Protein AF-A0A842HKT6-F1 (afdb_monomer_lite)

Organism: NCBI:txid1804625

Structure (mmCIF, N/CA/C/O backbone):
data_AF-A0A842HKT6-F1
#
_entry.id   AF-A0A842HKT6-F1
#
loop_
_atom_site.group_PDB
_atom_site.id
_atom_site.type_symbol
_atom_site.label_atom_id
_atom_site.label_alt_id
_atom_site.label_comp_id
_atom_site.label_asym_id
_atom_site.label_entity_id
_atom_site.label_seq_id
_atom_site.pdbx_PDB_ins_code
_atom_site.Cartn_x
_atom_site.Cartn_y
_atom_site.Cartn_z
_atom_site.occupancy
_atom_site.B_iso_or_equiv
_atom_site.auth_seq_id
_atom_site.auth_comp_id
_atom_site.auth_asym_id
_atom_site.auth_atom_id
_atom_site.pdbx_PDB_model_num
ATOM 1 N N . MET A 1 1 ? 30.389 22.130 -40.733 1.00 41.28 1 MET A N 1
ATOM 2 C CA . MET A 1 1 ? 29.048 22.242 -41.351 1.00 41.28 1 MET A CA 1
ATOM 3 C C . MET A 1 1 ? 28.305 20.949 -41.066 1.00 41.28 1 MET A C 1
ATOM 5 O O . MET A 1 1 ? 28.655 19.929 -41.642 1.00 41.28 1 MET A O 1
ATOM 9 N N . ILE A 1 2 ? 27.367 20.967 -40.120 1.00 39.81 2 ILE A N 1
ATOM 10 C CA . ILE A 1 2 ? 26.497 19.820 -39.833 1.00 39.81 2 ILE A CA 1
ATOM 11 C C . ILE A 1 2 ? 25.381 19.857 -40.881 1.00 39.81 2 ILE A C 1
ATOM 13 O O . ILE A 1 2 ? 24.750 20.899 -41.052 1.00 39.81 2 ILE A O 1
ATOM 17 N N . ARG A 1 3 ? 25.195 18.772 -41.640 1.00 45.53 3 ARG A N 1
ATOM 18 C CA . ARG A 1 3 ? 24.090 18.671 -42.605 1.00 45.53 3 ARG A CA 1
ATOM 19 C C . ARG A 1 3 ? 22.779 18.404 -41.849 1.00 45.53 3 ARG A C 1
ATOM 21 O O . ARG A 1 3 ? 22.812 17.628 -40.894 1.00 45.53 3 ARG A O 1
ATOM 28 N N . PRO A 1 4 ? 21.655 19.021 -42.246 1.00 49.69 4 PRO A N 1
ATOM 29 C CA . PRO A 1 4 ? 20.353 18.715 -41.663 1.00 49.69 4 PRO A CA 1
ATOM 30 C C . PRO A 1 4 ? 19.976 17.257 -41.956 1.00 49.69 4 PRO A C 1
ATOM 32 O O . PRO A 1 4 ? 20.261 16.749 -43.042 1.00 49.69 4 PRO A O 1
ATOM 35 N N . ALA A 1 5 ? 19.383 16.587 -40.968 1.00 58.78 5 ALA A N 1
ATOM 36 C CA . ALA A 1 5 ? 18.878 15.230 -41.126 1.00 58.78 5 ALA A CA 1
ATOM 37 C C . ALA A 1 5 ? 17.677 15.228 -42.085 1.00 58.78 5 ALA A C 1
ATOM 39 O O . ALA A 1 5 ? 16.812 16.099 -41.991 1.00 58.78 5 ALA A O 1
ATOM 40 N N . ASP A 1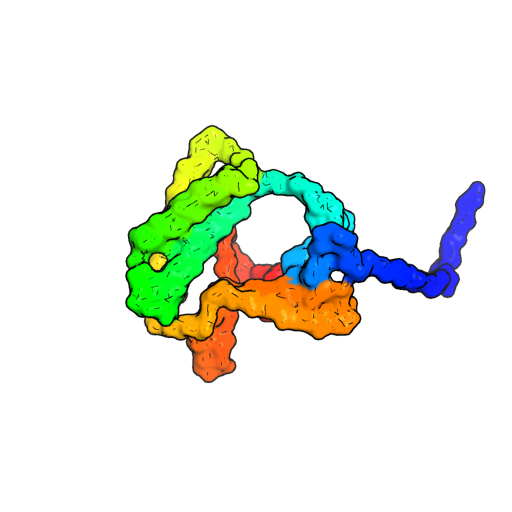 6 ? 17.654 14.264 -43.001 1.00 71.31 6 ASP A N 1
ATOM 41 C CA . ASP A 1 6 ? 16.553 14.035 -43.935 1.00 71.31 6 ASP A CA 1
ATOM 42 C C . ASP A 1 6 ? 15.364 13.405 -43.176 1.00 71.31 6 ASP A C 1
ATOM 44 O O . ASP A 1 6 ? 15.521 12.310 -42.627 1.00 71.31 6 ASP A O 1
ATOM 48 N N . PRO A 1 7 ? 14.202 14.080 -43.082 1.00 59.97 7 PRO A N 1
ATOM 49 C CA . PRO A 1 7 ? 13.053 13.584 -42.326 1.00 59.97 7 PRO A CA 1
ATOM 50 C C . PRO A 1 7 ? 12.399 12.341 -42.950 1.00 59.97 7 PRO A C 1
ATOM 52 O O . PRO A 1 7 ? 11.735 11.601 -42.223 1.00 59.97 7 PRO A O 1
ATOM 55 N N . ASP A 1 8 ? 12.616 12.079 -44.244 1.00 67.50 8 ASP A N 1
ATOM 56 C CA . ASP A 1 8 ? 12.012 10.946 -44.960 1.00 67.50 8 ASP A CA 1
ATOM 57 C C . ASP A 1 8 ? 12.911 9.699 -44.964 1.00 67.50 8 ASP A C 1
ATOM 59 O O . ASP A 1 8 ? 12.464 8.594 -45.281 1.00 67.50 8 ASP A O 1
ATOM 63 N N . HIS A 1 9 ? 14.173 9.837 -44.545 1.00 63.53 9 HIS A N 1
ATOM 64 C CA . HIS A 1 9 ? 15.107 8.726 -44.393 1.00 63.53 9 HIS A CA 1
ATOM 65 C C . HIS A 1 9 ? 15.274 8.341 -42.922 1.00 63.53 9 HIS A C 1
ATOM 67 O O . HIS A 1 9 ? 16.328 8.531 -42.310 1.00 63.53 9 HIS A O 1
ATOM 73 N N . ARG A 1 10 ? 14.222 7.758 -42.338 1.00 57.66 10 ARG A N 1
ATOM 74 C CA . ARG A 1 10 ? 14.370 7.007 -41.090 1.00 57.66 10 ARG A CA 1
ATOM 75 C C . ARG A 1 10 ? 14.849 5.603 -41.474 1.00 57.66 10 ARG A C 1
ATOM 77 O O . ARG A 1 10 ? 14.056 4.867 -42.065 1.00 57.66 10 ARG A O 1
ATOM 84 N N . PRO A 1 11 ? 16.107 5.201 -41.193 1.00 58.12 11 PRO A N 1
ATOM 85 C CA . PRO A 1 11 ? 16.454 3.788 -41.300 1.00 58.12 11 PRO A CA 1
ATOM 86 C C . PRO A 1 11 ? 15.435 3.007 -40.459 1.00 58.12 11 PRO A C 1
ATOM 88 O O . PRO A 1 11 ? 14.974 3.557 -39.447 1.00 58.12 11 PRO A O 1
ATOM 91 N N . PRO A 1 12 ? 15.033 1.783 -40.857 1.00 57.66 12 PRO A N 1
ATOM 92 C CA . PRO A 1 12 ? 14.256 0.943 -39.961 1.00 57.66 12 PRO A CA 1
ATOM 93 C C . PRO A 1 12 ? 15.022 0.942 -38.646 1.00 57.66 12 PRO A C 1
ATOM 95 O O . PRO A 1 12 ? 16.202 0.592 -38.612 1.00 57.66 12 PRO A O 1
ATOM 98 N N . ALA A 1 13 ? 14.407 1.493 -37.600 1.00 53.97 13 ALA A N 1
ATOM 99 C CA . ALA A 1 13 ? 14.996 1.398 -36.289 1.00 53.97 13 ALA A CA 1
ATOM 100 C C . ALA A 1 13 ? 14.990 -0.098 -36.026 1.00 53.97 13 ALA A C 1
ATOM 102 O O . ALA A 1 13 ? 13.917 -0.668 -35.824 1.00 53.97 13 ALA A O 1
ATOM 103 N N . ASP A 1 14 ? 16.158 -0.733 -36.127 1.00 50.12 14 ASP A N 1
ATOM 104 C CA . ASP A 1 14 ? 16.352 -2.034 -35.524 1.00 50.12 14 ASP A CA 1
ATOM 105 C C . ASP A 1 14 ? 15.855 -1.837 -34.104 1.00 50.12 14 ASP A C 1
ATOM 107 O O . ASP A 1 14 ? 16.419 -1.052 -33.334 1.00 50.12 14 ASP A O 1
ATOM 111 N N . VAL A 1 15 ? 14.698 -2.427 -33.807 1.00 51.16 15 VAL A N 1
ATOM 112 C CA . VAL A 1 15 ? 14.183 -2.464 -32.454 1.00 51.16 15 VAL A CA 1
ATOM 113 C C . VAL A 1 15 ? 15.237 -3.271 -31.730 1.00 51.16 15 VAL A C 1
ATOM 115 O O . VAL A 1 15 ? 15.260 -4.497 -31.817 1.00 51.16 15 VAL A O 1
ATOM 118 N N . VAL A 1 16 ? 16.189 -2.571 -31.115 1.00 47.62 16 VAL A N 1
ATOM 119 C CA . VAL A 1 16 ? 17.178 -3.192 -30.256 1.00 47.62 16 VAL A CA 1
ATOM 120 C C . VAL A 1 16 ? 16.336 -3.825 -29.174 1.00 47.62 16 VAL A C 1
ATOM 122 O O . VAL A 1 16 ? 15.737 -3.115 -28.365 1.00 47.62 16 VAL A O 1
ATOM 125 N N . ALA A 1 17 ? 16.197 -5.148 -29.251 1.00 49.31 17 ALA A N 1
ATOM 126 C CA . ALA A 1 17 ? 15.417 -5.902 -28.299 1.00 49.31 17 ALA A CA 1
ATOM 127 C C . ALA A 1 17 ? 15.953 -5.521 -26.923 1.00 49.31 17 ALA A C 1
ATOM 129 O O . ALA A 1 17 ? 17.119 -5.775 -26.606 1.00 49.31 17 ALA A O 1
ATOM 130 N N . PHE A 1 18 ? 15.120 -4.826 -26.146 1.00 51.09 18 PHE A N 1
ATOM 131 C CA . PHE A 1 18 ? 15.414 -4.543 -24.752 1.00 51.09 18 PHE A CA 1
ATOM 132 C C . PHE A 1 18 ? 15.793 -5.887 -24.129 1.00 51.09 18 PHE A C 1
ATOM 134 O O . PHE A 1 18 ? 15.086 -6.855 -24.426 1.00 51.09 18 PHE A O 1
ATOM 141 N N . PRO A 1 19 ? 16.903 -5.998 -23.376 1.00 51.16 19 PRO A N 1
ATOM 142 C CA . PRO A 1 19 ? 17.425 -7.291 -22.957 1.00 51.16 19 PRO A CA 1
ATOM 143 C C . PRO A 1 19 ? 16.293 -8.128 -22.360 1.00 51.16 19 PRO A C 1
ATOM 145 O O . PRO A 1 19 ? 15.749 -7.806 -21.301 1.00 51.16 19 PRO A O 1
ATOM 148 N N . LEU A 1 20 ? 15.891 -9.153 -23.119 1.00 53.88 20 LEU A N 1
ATOM 149 C CA . LEU A 1 20 ? 14.850 -10.109 -22.779 1.00 53.88 20 LEU A CA 1
ATOM 150 C C . LEU A 1 20 ? 15.389 -10.886 -21.585 1.00 53.88 20 LEU A C 1
ATOM 152 O O . LEU A 1 20 ? 16.149 -11.834 -21.752 1.00 53.88 20 LEU A O 1
ATOM 156 N N . ARG A 1 21 ? 15.019 -10.422 -20.388 1.00 51.59 21 ARG A N 1
ATOM 157 C CA . ARG A 1 21 ? 15.558 -10.826 -19.083 1.00 51.59 21 ARG A CA 1
ATOM 158 C C . ARG A 1 21 ? 17.007 -10.371 -18.905 1.00 51.59 21 ARG A C 1
ATOM 160 O O . ARG A 1 21 ? 17.933 -10.908 -19.505 1.00 51.59 21 ARG A O 1
ATOM 167 N N . SER A 1 22 ? 17.224 -9.393 -18.030 1.00 53.00 22 SER A N 1
ATOM 168 C CA . SER A 1 22 ? 18.572 -9.161 -17.517 1.00 53.00 22 SER A CA 1
ATOM 169 C C . SER A 1 22 ? 19.059 -10.441 -16.821 1.00 53.00 22 SER A C 1
ATOM 171 O O . SER A 1 22 ? 18.280 -11.172 -16.203 1.00 53.00 22 SER A O 1
ATOM 173 N N . SER A 1 23 ? 20.347 -10.747 -16.949 1.00 55.12 23 SER A N 1
ATOM 174 C CA . SER A 1 23 ? 20.957 -11.971 -16.408 1.00 55.12 23 SER A CA 1
ATOM 175 C C . SER A 1 23 ? 20.879 -12.084 -14.879 1.00 55.12 23 SER A C 1
ATOM 177 O O . SER A 1 23 ? 21.115 -13.156 -14.333 1.00 55.12 23 SER A O 1
ATOM 179 N N . ASP A 1 24 ? 20.550 -10.990 -14.196 1.00 62.72 24 ASP A N 1
ATOM 180 C CA . ASP A 1 24 ? 20.333 -10.883 -12.749 1.00 62.72 24 ASP A CA 1
ATOM 181 C C . ASP A 1 24 ? 18.845 -10.958 -12.342 1.00 62.72 24 ASP A C 1
ATOM 183 O O . ASP A 1 24 ? 18.524 -10.881 -11.159 1.00 62.72 24 ASP A O 1
ATOM 187 N N . GLY A 1 25 ? 17.922 -11.120 -13.299 1.00 62.72 25 GLY A N 1
ATOM 188 C CA . GLY A 1 25 ? 16.484 -11.216 -13.039 1.00 62.72 25 GLY A CA 1
ATOM 189 C C . GLY A 1 25 ? 15.761 -9.881 -12.822 1.00 62.72 25 GLY A C 1
ATOM 190 O O . GLY A 1 25 ? 14.566 -9.898 -12.523 1.00 62.72 25 GLY A O 1
ATOM 191 N N . ALA A 1 26 ? 16.422 -8.736 -13.017 1.00 62.97 26 ALA A N 1
ATOM 192 C CA . ALA A 1 26 ? 15.843 -7.398 -12.843 1.00 62.97 26 ALA A CA 1
ATOM 193 C C . ALA A 1 26 ? 14.557 -7.147 -13.665 1.00 62.97 26 ALA A C 1
ATOM 195 O O . ALA A 1 26 ? 13.695 -6.374 -13.251 1.00 62.97 26 ALA A O 1
ATOM 196 N N . LEU A 1 27 ? 14.367 -7.863 -14.781 1.00 75.31 27 LEU A N 1
ATOM 197 C CA . LEU A 1 27 ? 13.121 -7.867 -15.564 1.00 75.31 27 LEU A CA 1
ATOM 198 C C . LEU A 1 27 ? 12.394 -9.220 -15.533 1.00 75.31 27 LEU A C 1
ATOM 200 O O . LEU A 1 27 ? 11.866 -9.651 -16.549 1.00 75.31 27 LEU A O 1
ATOM 204 N N . ALA A 1 28 ? 12.352 -9.930 -14.403 1.00 85.06 28 ALA A N 1
ATOM 205 C CA . ALA A 1 28 ? 11.601 -11.191 -14.296 1.00 85.06 28 ALA A CA 1
ATOM 206 C C . ALA A 1 28 ? 10.086 -11.029 -14.555 1.00 85.06 28 ALA A C 1
ATOM 208 O O . ALA A 1 28 ? 9.429 -11.977 -14.980 1.00 85.06 28 ALA A O 1
ATOM 209 N N . HIS A 1 29 ? 9.545 -9.833 -14.316 1.00 88.81 29 HIS A N 1
ATOM 210 C CA . HIS A 1 29 ? 8.174 -9.440 -14.631 1.00 88.81 29 HIS A CA 1
ATOM 211 C C . HIS A 1 29 ? 8.119 -7.947 -14.976 1.00 88.81 29 HIS A C 1
ATOM 213 O O . HIS A 1 29 ? 9.018 -7.179 -14.627 1.00 88.81 29 HIS A O 1
ATOM 219 N N . VAL A 1 30 ? 7.035 -7.534 -15.621 1.00 89.06 30 VAL A N 1
ATOM 220 C CA . VAL A 1 30 ? 6.630 -6.135 -15.772 1.00 89.06 30 VAL A CA 1
ATOM 221 C C . VAL A 1 30 ? 5.474 -5.894 -14.805 1.00 89.06 30 VAL A C 1
ATOM 223 O O . VAL A 1 30 ? 4.606 -6.743 -14.682 1.00 89.06 30 VAL A O 1
ATOM 226 N N . SER A 1 31 ? 5.446 -4.771 -14.090 1.00 89.94 31 SER A N 1
ATOM 227 C CA . SER A 1 31 ?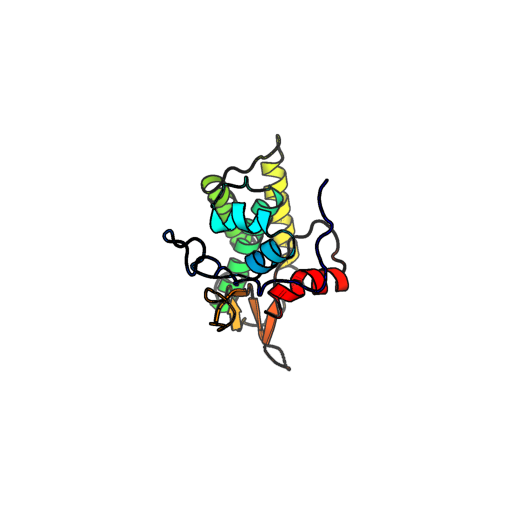 4.299 -4.396 -13.241 1.00 89.94 31 SER A CA 1
ATOM 228 C C . SER A 1 31 ? 3.651 -3.107 -13.740 1.00 89.94 31 SER A C 1
ATOM 230 O O . SER A 1 31 ? 4.347 -2.312 -14.381 1.00 89.94 31 SER A O 1
ATOM 232 N N . PRO A 1 32 ? 2.384 -2.817 -13.384 1.00 87.69 32 PRO A N 1
ATOM 233 C CA . PRO A 1 32 ? 1.759 -1.522 -13.669 1.00 87.69 32 PRO A CA 1
ATOM 234 C C . PRO A 1 32 ? 2.625 -0.330 -13.239 1.00 87.69 32 PRO A C 1
ATOM 236 O O . PRO A 1 32 ? 2.797 0.643 -13.974 1.00 87.69 32 PRO A O 1
ATOM 239 N N . SER A 1 33 ? 3.273 -0.439 -12.072 1.00 86.56 33 SER A N 1
ATOM 240 C CA . SER A 1 33 ? 4.200 0.586 -11.580 1.00 86.56 33 SER A CA 1
ATOM 241 C C . SER A 1 33 ? 5.439 0.749 -12.469 1.00 86.56 33 SER A C 1
ATOM 243 O O . SER A 1 33 ? 5.893 1.870 -12.673 1.00 86.56 33 SER A O 1
ATOM 245 N N . ALA A 1 34 ? 5.962 -0.346 -13.028 1.00 88.19 34 ALA A N 1
ATOM 246 C CA . ALA A 1 34 ? 7.118 -0.332 -13.917 1.00 88.19 34 ALA A CA 1
ATOM 247 C C . ALA A 1 34 ? 6.768 0.243 -15.301 1.00 88.19 34 ALA A C 1
ATOM 249 O O . ALA A 1 34 ? 7.549 1.014 -15.856 1.00 88.19 34 ALA A O 1
ATOM 250 N N . ILE A 1 35 ? 5.573 -0.063 -15.821 1.00 87.50 35 ILE A N 1
ATOM 251 C CA . ILE A 1 35 ? 5.044 0.541 -17.054 1.00 87.50 35 ILE A CA 1
ATOM 252 C C . ILE A 1 35 ? 4.918 2.052 -16.869 1.00 87.50 35 ILE A C 1
ATOM 254 O O . ILE A 1 35 ? 5.449 2.820 -17.670 1.00 87.50 35 ILE A O 1
ATOM 258 N N . ARG A 1 36 ? 4.297 2.494 -15.769 1.00 86.56 36 ARG A N 1
ATOM 259 C CA . ARG A 1 36 ? 4.193 3.920 -15.435 1.00 86.56 36 ARG A CA 1
ATOM 260 C C . ARG A 1 36 ? 5.564 4.577 -15.280 1.00 86.56 36 ARG A C 1
ATOM 262 O O . ARG A 1 36 ? 5.756 5.684 -15.781 1.00 86.56 36 ARG A O 1
ATOM 269 N N . ASP A 1 37 ? 6.515 3.909 -14.622 1.00 88.50 37 ASP A N 1
ATOM 270 C CA . ASP A 1 37 ? 7.884 4.411 -14.477 1.00 88.50 37 ASP A CA 1
ATOM 271 C C . ASP A 1 37 ? 8.498 4.717 -15.851 1.00 88.50 37 ASP A C 1
ATOM 273 O O . ASP A 1 37 ? 9.028 5.816 -16.031 1.00 88.50 37 ASP A O 1
ATOM 277 N N . TYR A 1 38 ? 8.364 3.784 -16.804 1.00 88.94 38 TYR A N 1
ATOM 278 C CA . TYR A 1 38 ? 8.884 3.888 -18.169 1.00 88.94 38 TYR A CA 1
ATOM 279 C C . TYR A 1 38 ? 8.181 4.969 -18.995 1.00 88.94 38 TYR A C 1
ATOM 281 O O . TYR A 1 38 ? 8.858 5.808 -19.590 1.00 88.94 38 TYR A O 1
ATOM 289 N N . LEU A 1 39 ? 6.843 4.978 -19.002 1.00 87.19 39 LEU A N 1
ATOM 290 C CA . LEU A 1 39 ? 6.042 5.939 -19.769 1.00 87.19 39 LEU A CA 1
ATOM 291 C C . LEU A 1 39 ? 6.279 7.382 -19.315 1.00 87.19 39 LEU A C 1
ATOM 293 O O . LEU A 1 39 ? 6.307 8.291 -20.138 1.00 87.19 39 LEU A O 1
ATOM 297 N N . GLN A 1 40 ? 6.478 7.596 -18.013 1.00 87.50 40 GLN A N 1
ATOM 298 C CA . GLN A 1 40 ? 6.800 8.917 -17.476 1.00 87.50 40 GLN A CA 1
ATOM 299 C C . GLN A 1 40 ? 8.265 9.309 -17.725 1.00 87.50 40 GLN A C 1
ATOM 301 O O . GLN A 1 40 ? 8.543 10.467 -18.023 1.00 87.50 40 GLN A O 1
ATOM 306 N N . CYS A 1 41 ? 9.216 8.383 -17.557 1.00 91.81 41 CYS A N 1
ATOM 307 C CA . CYS A 1 41 ? 10.636 8.632 -17.810 1.00 91.81 41 CYS A CA 1
ATOM 308 C C . CYS A 1 41 ? 11.409 7.317 -17.988 1.00 91.81 41 CYS A C 1
ATOM 310 O O . CYS A 1 41 ? 11.740 6.628 -17.017 1.00 91.81 41 CYS A O 1
ATOM 312 N N . SER A 1 42 ? 11.786 7.006 -19.228 1.00 92.62 42 SER A N 1
ATOM 313 C CA . SER A 1 42 ? 12.525 5.784 -19.569 1.00 92.62 42 SER A CA 1
ATOM 314 C C . SER A 1 42 ? 13.893 5.685 -18.881 1.00 92.62 42 SER A C 1
ATOM 316 O O . SER A 1 42 ? 14.306 4.591 -18.496 1.00 92.62 42 SER A O 1
ATOM 318 N N . LEU A 1 43 ? 14.574 6.813 -18.636 1.00 92.94 43 LEU A N 1
ATOM 319 C CA . LEU A 1 43 ? 15.827 6.837 -17.870 1.00 92.94 43 LEU A CA 1
ATOM 320 C C . LEU A 1 43 ? 15.612 6.475 -16.397 1.00 92.94 43 LEU A C 1
ATOM 322 O O . LEU A 1 43 ? 16.399 5.713 -15.840 1.00 92.94 43 LEU A O 1
ATOM 326 N N . ARG A 1 44 ? 14.537 6.969 -15.767 1.00 89.38 44 ARG A N 1
ATOM 327 C CA . ARG A 1 44 ? 14.194 6.602 -14.384 1.00 89.38 44 ARG A CA 1
ATOM 328 C C . ARG A 1 44 ? 13.907 5.109 -14.283 1.00 89.38 44 ARG A C 1
ATOM 330 O O . ARG A 1 44 ? 14.433 4.456 -13.388 1.00 89.38 44 ARG A O 1
ATOM 337 N N . PHE A 1 45 ? 13.126 4.566 -15.217 1.00 89.81 45 PHE A N 1
ATOM 338 C CA . PHE A 1 45 ? 12.907 3.123 -15.309 1.00 89.81 45 PHE A CA 1
ATOM 339 C C . PHE A 1 45 ? 14.232 2.362 -15.418 1.00 89.81 45 PHE A C 1
ATOM 341 O O . PHE A 1 45 ? 14.452 1.423 -14.660 1.00 89.81 45 PHE A O 1
ATOM 348 N N . TYR A 1 46 ? 15.134 2.788 -16.304 1.00 89.06 46 TYR A N 1
ATOM 349 C CA . TYR A 1 46 ? 16.423 2.129 -16.489 1.00 89.06 46 TYR A CA 1
ATOM 350 C C . TYR A 1 46 ? 17.261 2.119 -15.201 1.00 89.06 46 TYR A C 1
ATOM 352 O O . TYR A 1 46 ? 17.649 1.053 -14.730 1.00 89.06 46 TYR A O 1
ATOM 360 N N . PHE A 1 47 ? 17.483 3.274 -14.568 1.00 90.06 47 PHE A N 1
ATOM 361 C CA . PHE A 1 47 ? 18.284 3.346 -13.340 1.00 90.06 47 PHE A CA 1
ATOM 362 C C . PHE A 1 47 ? 17.668 2.563 -12.173 1.00 90.06 47 PHE A C 1
ATOM 364 O O . PHE A 1 47 ? 18.380 1.870 -11.448 1.00 90.06 47 PHE A O 1
ATOM 371 N N . LYS A 1 48 ? 16.344 2.641 -12.014 1.00 87.81 48 LYS A N 1
ATOM 372 C CA . LYS A 1 48 ? 15.627 2.010 -10.904 1.00 87.81 48 LYS A CA 1
ATOM 373 C C . LYS A 1 48 ? 15.433 0.508 -11.089 1.00 87.81 48 LYS A C 1
ATOM 375 O O . LYS A 1 48 ? 15.649 -0.263 -10.164 1.00 87.81 48 LYS A O 1
ATOM 380 N N . ARG A 1 49 ? 14.954 0.091 -12.262 1.00 87.12 49 ARG A N 1
ATOM 381 C CA . ARG A 1 49 ? 14.476 -1.278 -12.518 1.00 87.12 49 ARG A CA 1
ATOM 382 C C . ARG A 1 49 ? 15.499 -2.143 -13.232 1.00 87.12 49 ARG A C 1
ATOM 384 O O . ARG A 1 49 ? 15.461 -3.345 -13.039 1.00 87.12 49 ARG A O 1
ATOM 391 N N . VAL A 1 50 ? 16.386 -1.558 -14.041 1.00 85.50 50 VAL A N 1
ATOM 392 C CA . VAL A 1 50 ? 17.420 -2.314 -14.769 1.00 85.50 50 VAL A CA 1
ATOM 393 C C . VAL A 1 50 ? 18.743 -2.287 -14.013 1.00 85.50 50 VAL A C 1
ATOM 395 O O . VAL A 1 50 ? 19.323 -3.337 -13.783 1.00 85.50 50 VAL A O 1
ATOM 398 N N . LEU A 1 51 ? 19.209 -1.109 -13.588 1.00 87.25 51 LEU A N 1
ATOM 399 C CA . LEU A 1 51 ? 20.454 -0.989 -12.817 1.00 87.25 51 LEU A CA 1
ATOM 400 C C . LEU A 1 51 ? 20.276 -1.219 -11.310 1.00 87.25 51 LEU A C 1
ATOM 402 O O . LEU A 1 51 ? 21.274 -1.336 -10.604 1.00 87.25 51 LEU A O 1
ATOM 406 N N . GLY A 1 52 ? 19.036 -1.269 -10.813 1.00 85.94 52 GLY A N 1
ATOM 407 C CA . GLY A 1 52 ? 18.747 -1.585 -9.413 1.00 85.94 52 GLY A CA 1
ATOM 408 C C . GLY A 1 52 ? 19.336 -0.586 -8.415 1.00 85.94 52 GLY A C 1
ATOM 409 O O . GLY A 1 52 ? 19.699 -0.979 -7.306 1.00 85.94 52 GLY A O 1
ATOM 410 N N . LEU A 1 53 ? 19.481 0.689 -8.798 1.00 87.38 53 LEU A N 1
ATOM 411 C CA . LEU A 1 53 ? 20.051 1.688 -7.897 1.00 87.38 53 LEU A CA 1
ATOM 412 C C . LEU A 1 53 ? 19.149 1.873 -6.662 1.00 87.38 53 LEU A C 1
ATOM 414 O O . LEU A 1 53 ? 17.931 1.999 -6.815 1.00 87.38 53 LEU A O 1
ATOM 418 N N . PRO A 1 54 ? 19.721 1.912 -5.444 1.00 81.56 54 PRO A N 1
ATOM 419 C CA . PRO A 1 54 ? 18.936 2.083 -4.231 1.00 81.56 54 PRO A CA 1
ATOM 420 C C . PRO A 1 54 ? 18.307 3.480 -4.200 1.00 81.56 54 PRO A C 1
ATOM 422 O O . PRO A 1 54 ? 18.998 4.491 -4.323 1.00 81.56 54 PRO A O 1
ATOM 425 N N . GLU A 1 55 ? 16.993 3.534 -3.996 1.00 78.69 55 GLU A N 1
ATOM 426 C CA . GLU A 1 55 ? 16.270 4.770 -3.701 1.00 78.69 55 GLU A CA 1
ATOM 427 C C . GLU A 1 55 ? 15.958 4.806 -2.199 1.00 78.69 55 GLU A C 1
ATOM 429 O O . GLU A 1 55 ? 15.422 3.823 -1.674 1.00 78.69 55 GLU A O 1
ATOM 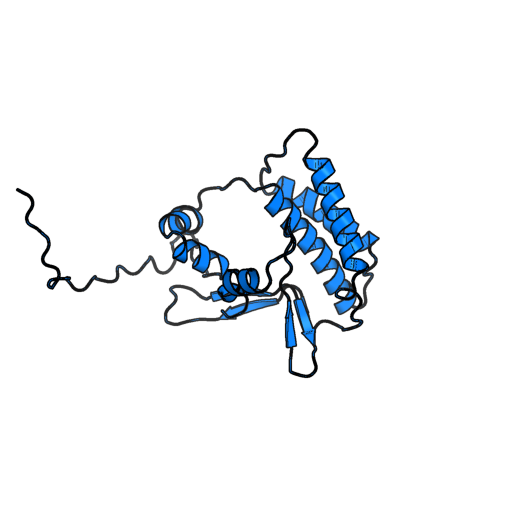434 N N . PRO A 1 56 ? 16.267 5.906 -1.487 1.00 74.25 56 PRO A N 1
ATOM 435 C CA . PRO A 1 56 ? 15.821 6.054 -0.111 1.00 74.25 56 PRO A CA 1
ATOM 436 C C . PRO A 1 56 ? 14.290 6.025 -0.071 1.00 74.25 56 PRO A C 1
ATOM 438 O O . PRO A 1 56 ? 13.618 6.657 -0.893 1.00 74.25 56 PRO A O 1
ATOM 441 N N . GLY A 1 57 ? 13.732 5.280 0.884 1.00 81.00 57 GLY A N 1
ATOM 442 C CA . GLY A 1 57 ? 12.293 5.288 1.113 1.00 81.00 57 GLY A CA 1
ATOM 443 C C . GLY A 1 57 ? 11.830 6.689 1.509 1.00 81.00 57 GLY A C 1
ATOM 444 O O . GLY A 1 57 ? 12.563 7.432 2.156 1.00 81.00 57 GLY A O 1
ATOM 445 N N . SER A 1 58 ? 10.608 7.065 1.136 1.00 90.12 58 SER A N 1
ATOM 446 C CA . SER A 1 58 ? 9.978 8.270 1.683 1.00 90.12 58 SER A CA 1
ATOM 447 C C . SER A 1 58 ? 9.146 7.918 2.911 1.00 90.12 58 SER A C 1
ATOM 449 O O . SER A 1 58 ? 8.581 6.825 2.990 1.00 90.12 58 SER A O 1
ATOM 451 N N . VAL A 1 59 ? 9.015 8.869 3.838 1.00 93.19 59 VAL A N 1
ATOM 452 C CA . VAL A 1 59 ? 8.133 8.748 5.011 1.00 93.19 59 VAL A CA 1
ATOM 453 C C . VAL A 1 59 ? 6.698 8.418 4.584 1.00 93.19 59 VAL A C 1
ATOM 455 O O . VAL A 1 59 ? 6.066 7.531 5.152 1.00 93.19 59 VAL A O 1
ATOM 458 N N . SER A 1 60 ? 6.206 9.044 3.509 1.00 91.75 60 SER A N 1
ATOM 459 C CA . SER A 1 60 ? 4.880 8.764 2.944 1.00 91.75 60 SER A CA 1
ATOM 460 C C . SER A 1 60 ? 4.735 7.331 2.427 1.00 91.75 60 SER A C 1
ATOM 462 O O . SER A 1 60 ? 3.718 6.693 2.684 1.00 91.75 60 SER A O 1
ATOM 464 N N . LEU A 1 61 ? 5.739 6.808 1.710 1.00 90.88 61 LEU A N 1
ATOM 465 C CA . LEU A 1 61 ? 5.718 5.423 1.227 1.00 90.88 61 LEU A CA 1
ATOM 466 C C . LEU A 1 61 ? 5.782 4.431 2.393 1.00 90.88 61 LEU A C 1
ATOM 468 O O . LEU A 1 61 ? 5.094 3.413 2.367 1.00 90.88 61 LEU A O 1
ATOM 472 N N . HIS A 1 62 ? 6.594 4.734 3.405 1.00 94.25 62 HIS A N 1
ATOM 473 C CA . HIS A 1 62 ? 6.708 3.927 4.613 1.00 94.25 62 HIS A CA 1
ATOM 474 C C . HIS A 1 62 ? 5.370 3.850 5.365 1.00 94.25 62 HIS A C 1
ATOM 476 O O . HIS A 1 62 ? 4.871 2.755 5.626 1.00 94.25 62 HIS A O 1
ATOM 482 N N . LEU A 1 63 ? 4.738 5.005 5.612 1.00 95.75 63 LEU A N 1
ATOM 483 C CA . LEU A 1 63 ? 3.406 5.088 6.209 1.00 95.75 63 LEU A CA 1
ATOM 484 C C . LEU A 1 63 ? 2.373 4.299 5.396 1.00 95.75 63 LEU A C 1
ATOM 486 O O . LEU A 1 63 ? 1.635 3.499 5.965 1.00 95.75 63 LEU A O 1
ATOM 490 N N . GLY A 1 64 ? 2.337 4.508 4.076 1.00 94.94 64 GLY A N 1
ATOM 491 C CA . GLY A 1 64 ? 1.389 3.842 3.184 1.00 94.94 64 GLY A CA 1
ATOM 492 C C . GLY A 1 64 ? 1.496 2.319 3.253 1.00 94.94 64 GLY A C 1
ATOM 493 O O . GLY A 1 64 ? 0.492 1.649 3.476 1.00 94.94 64 GLY A O 1
ATOM 494 N N . LYS A 1 65 ? 2.713 1.766 3.160 1.00 94.69 65 LYS A N 1
ATOM 495 C CA . LYS A 1 65 ? 2.945 0.314 3.271 1.00 94.69 65 LYS A CA 1
ATOM 496 C C . LYS A 1 65 ? 2.450 -0.261 4.597 1.00 94.69 65 LYS A C 1
ATOM 498 O O . LYS A 1 65 ? 1.744 -1.266 4.601 1.00 94.69 65 LYS A O 1
ATOM 503 N N . ALA A 1 66 ? 2.778 0.394 5.710 1.00 97.38 66 ALA A N 1
ATOM 504 C CA . ALA A 1 66 ? 2.339 -0.061 7.023 1.00 97.38 66 ALA A CA 1
ATOM 505 C C . ALA A 1 66 ? 0.805 -0.011 7.154 1.00 97.38 66 ALA A C 1
ATOM 507 O O . ALA A 1 66 ? 0.197 -0.954 7.661 1.00 97.38 66 ALA A O 1
ATOM 508 N N . VAL A 1 67 ? 0.155 1.055 6.665 1.00 98.06 67 VAL A N 1
ATOM 509 C CA . VAL A 1 67 ? -1.316 1.171 6.667 1.00 98.06 67 VAL A CA 1
ATOM 510 C C . VAL A 1 67 ? -1.958 0.068 5.822 1.00 98.06 67 VAL A C 1
ATOM 512 O O . VAL A 1 67 ? -2.906 -0.563 6.289 1.00 98.06 67 VAL A O 1
ATOM 515 N N . HIS A 1 68 ? -1.424 -0.219 4.629 1.00 97.25 68 HIS A N 1
ATOM 516 C CA . HIS A 1 68 ? -1.894 -1.336 3.803 1.00 97.25 68 HIS A CA 1
ATOM 517 C C . HIS A 1 68 ? -1.791 -2.667 4.551 1.00 97.25 68 HIS A C 1
ATOM 519 O O . HIS A 1 68 ? -2.749 -3.430 4.535 1.00 97.25 68 HIS A O 1
ATOM 525 N N . ALA A 1 69 ? -0.703 -2.921 5.287 1.00 97.75 69 ALA A N 1
ATOM 526 C CA . ALA A 1 69 ? -0.576 -4.137 6.092 1.00 97.75 69 ALA A CA 1
ATOM 527 C C . ALA A 1 69 ? -1.673 -4.253 7.173 1.00 97.75 69 ALA A C 1
ATOM 529 O O . ALA A 1 69 ? -2.207 -5.340 7.404 1.00 97.75 69 ALA A O 1
ATOM 530 N N . GLY A 1 70 ? -2.059 -3.137 7.803 1.00 98.19 70 GLY A N 1
ATOM 531 C CA . GLY A 1 70 ? -3.195 -3.091 8.730 1.00 98.19 70 GLY A CA 1
ATOM 532 C C . GLY A 1 70 ? -4.531 -3.408 8.042 1.00 98.19 70 GLY A C 1
ATOM 533 O O . GLY A 1 70 ? -5.282 -4.269 8.504 1.00 98.19 70 GLY A O 1
ATOM 534 N N . ILE A 1 71 ? -4.815 -2.763 6.906 1.00 98.00 71 ILE A N 1
ATOM 535 C CA . ILE A 1 71 ? -6.040 -3.001 6.120 1.00 98.00 71 ILE A CA 1
ATOM 536 C C . ILE A 1 71 ? -6.088 -4.443 5.589 1.00 98.00 71 ILE A C 1
ATOM 538 O O . ILE A 1 71 ? -7.129 -5.100 5.644 1.00 98.00 71 ILE A O 1
ATOM 542 N N . GLN A 1 72 ? -4.961 -4.980 5.130 1.00 97.75 72 GLN A N 1
ATOM 543 C CA . GLN A 1 72 ? -4.833 -6.369 4.706 1.00 97.75 72 GLN A CA 1
ATOM 544 C C . GLN A 1 72 ? -5.172 -7.320 5.860 1.00 97.75 72 GLN A C 1
ATOM 546 O O . GLN A 1 72 ? -5.952 -8.256 5.673 1.00 97.75 72 GLN A O 1
ATOM 551 N N . ALA A 1 73 ? -4.630 -7.081 7.060 1.00 97.94 73 ALA A N 1
ATOM 552 C CA . ALA A 1 73 ? -4.935 -7.890 8.237 1.00 97.94 73 ALA A CA 1
ATOM 553 C C . ALA A 1 73 ? -6.435 -7.861 8.574 1.00 97.94 73 ALA A C 1
ATOM 555 O O . ALA A 1 73 ? -7.027 -8.919 8.805 1.00 97.94 73 ALA A O 1
ATOM 556 N N . TYR A 1 74 ? -7.063 -6.681 8.503 1.00 97.94 74 TYR A N 1
ATOM 557 C CA . TYR A 1 74 ? -8.508 -6.519 8.675 1.00 97.94 74 TYR A CA 1
ATOM 558 C C . TYR A 1 74 ? -9.304 -7.416 7.716 1.00 97.94 74 TYR A C 1
ATOM 560 O O . TYR A 1 74 ? -10.139 -8.220 8.143 1.00 97.94 74 TYR A O 1
ATOM 568 N N . TRP A 1 75 ? -9.027 -7.333 6.412 1.00 97.81 75 TRP A N 1
ATOM 569 C CA . TRP A 1 75 ? -9.780 -8.094 5.413 1.00 97.81 75 TRP A CA 1
ATOM 570 C C . TRP A 1 75 ? -9.474 -9.588 5.430 1.00 97.81 75 TRP A C 1
ATOM 572 O O . TRP A 1 75 ? -10.394 -10.385 5.248 1.00 97.81 75 TRP A O 1
ATOM 582 N N . ILE A 1 76 ? -8.234 -10.002 5.714 1.00 97.56 76 ILE A N 1
ATOM 583 C CA . ILE A 1 76 ? -7.895 -11.420 5.906 1.00 97.56 76 ILE A CA 1
ATOM 584 C C . ILE A 1 76 ? -8.664 -11.998 7.095 1.00 97.56 76 ILE A C 1
ATOM 586 O O . ILE A 1 76 ? -9.218 -13.096 6.981 1.00 97.56 76 ILE A O 1
ATOM 590 N N . ALA A 1 77 ? -8.726 -11.276 8.218 1.00 96.62 77 ALA A N 1
ATOM 591 C CA . ALA A 1 77 ? -9.479 -11.710 9.386 1.00 96.62 77 ALA A CA 1
ATOM 592 C C . ALA A 1 77 ? -10.963 -11.881 9.041 1.00 96.62 77 ALA A C 1
ATOM 594 O O . ALA A 1 77 ? -11.514 -12.963 9.240 1.00 96.62 77 ALA A O 1
ATOM 595 N N . ARG A 1 78 ? -11.589 -10.890 8.396 1.00 95.44 78 ARG A N 1
ATOM 596 C CA . ARG A 1 78 ? -12.983 -11.007 7.931 1.00 95.44 78 ARG A CA 1
ATOM 597 C C . ARG A 1 78 ? -13.191 -12.159 6.952 1.00 95.44 78 ARG A C 1
ATOM 599 O O . ARG A 1 78 ? -14.194 -12.867 7.030 1.00 95.44 78 ARG A O 1
ATOM 606 N N . TRP A 1 79 ? -12.242 -12.385 6.046 1.00 95.94 79 TRP A N 1
ATOM 607 C CA . TRP A 1 79 ? -12.322 -13.472 5.074 1.00 95.94 79 TRP A CA 1
ATOM 608 C C . TRP A 1 79 ? -12.286 -14.851 5.741 1.00 95.94 79 TRP A C 1
ATOM 610 O O . TRP A 1 79 ? -12.995 -15.773 5.328 1.00 95.94 79 TRP A O 1
ATOM 620 N N . ARG A 1 80 ? -11.480 -14.990 6.795 1.00 95.44 80 ARG A N 1
ATOM 621 C CA . ARG A 1 80 ? -11.259 -16.251 7.515 1.00 95.44 80 ARG A CA 1
ATOM 622 C C . ARG A 1 80 ? -12.145 -16.421 8.753 1.00 95.44 80 ARG A C 1
ATOM 624 O O . ARG A 1 80 ? -12.058 -17.461 9.396 1.00 95.44 80 ARG A O 1
ATOM 631 N N . GLY A 1 81 ? -12.998 -15.445 9.070 1.00 94.00 81 GLY A N 1
ATOM 632 C CA . GLY A 1 81 ? -13.812 -15.444 10.291 1.00 94.00 81 GLY A CA 1
ATOM 633 C C . GLY A 1 81 ? -12.992 -15.259 11.575 1.00 94.00 81 GLY A C 1
ATOM 634 O O . GLY A 1 81 ? -13.377 -15.772 12.620 1.00 94.00 81 GLY A O 1
ATOM 635 N N . GLY A 1 82 ? -11.839 -14.594 11.478 1.00 95.06 82 GLY A N 1
ATOM 636 C CA . GLY A 1 82 ? -10.972 -14.244 12.600 1.00 95.06 82 GLY A CA 1
ATOM 637 C C . GLY A 1 82 ? -11.326 -12.902 13.246 1.00 95.06 82 GLY A C 1
ATOM 638 O O . GLY A 1 82 ? -12.322 -12.266 12.904 1.00 95.06 82 GLY A O 1
ATOM 639 N N . ASP A 1 83 ? -10.474 -12.469 14.174 1.00 96.31 83 ASP A N 1
ATOM 640 C CA . ASP A 1 83 ? -10.620 -11.194 14.876 1.00 96.31 83 ASP A CA 1
ATOM 641 C C . ASP A 1 83 ? -10.178 -10.020 13.988 1.00 96.31 83 ASP A C 1
ATOM 643 O O . ASP A 1 83 ? -9.000 -9.878 13.663 1.00 96.31 83 ASP A O 1
ATOM 647 N N . ALA A 1 84 ? -11.148 -9.202 13.580 1.00 95.88 84 ALA A N 1
ATOM 648 C CA . ALA A 1 84 ? -10.951 -7.989 12.789 1.00 95.88 84 ALA A CA 1
ATOM 649 C C . ALA A 1 84 ? -11.152 -6.713 13.629 1.00 95.88 84 ALA A C 1
ATOM 651 O O . ALA A 1 84 ? -11.534 -5.672 13.094 1.00 95.88 84 ALA A O 1
ATOM 652 N N . SER A 1 85 ? -10.968 -6.797 14.951 1.00 97.12 85 SER A N 1
ATOM 653 C CA . SER A 1 85 ? -11.050 -5.640 15.839 1.00 97.12 85 SER A CA 1
ATOM 654 C C . SER A 1 85 ? -9.988 -4.593 15.502 1.00 97.12 85 SER A C 1
ATOM 656 O O . SER A 1 85 ? -8.875 -4.900 15.068 1.00 97.12 85 SER A O 1
ATOM 658 N N . THR A 1 86 ? -10.332 -3.328 15.738 1.00 97.69 86 THR A N 1
ATOM 659 C CA . THR A 1 86 ? -9.450 -2.188 15.471 1.00 97.69 86 THR A CA 1
ATOM 660 C C . THR A 1 86 ? -8.100 -2.316 16.184 1.00 97.69 86 THR A C 1
ATOM 662 O O . THR A 1 86 ? -7.077 -1.929 15.626 1.00 97.69 86 THR A O 1
ATOM 665 N N . ASP A 1 87 ? -8.063 -2.907 17.380 1.00 97.88 87 ASP A N 1
ATOM 666 C CA . ASP A 1 87 ? -6.816 -3.098 18.128 1.00 97.88 87 ASP A CA 1
ATOM 667 C C . ASP A 1 87 ? -5.895 -4.138 17.470 1.00 97.88 87 ASP A C 1
ATOM 669 O O . ASP A 1 87 ? -4.686 -3.918 17.385 1.00 97.88 87 ASP A O 1
ATOM 673 N N . VAL A 1 88 ? -6.447 -5.227 16.917 1.00 97.62 88 VAL A N 1
ATOM 674 C CA . VAL A 1 88 ? -5.672 -6.205 16.132 1.00 97.62 88 VAL A CA 1
ATOM 675 C C . VAL A 1 88 ? -5.104 -5.558 14.869 1.00 97.62 88 VAL A C 1
ATOM 677 O O . VAL A 1 88 ? -3.927 -5.744 14.553 1.00 97.62 88 VAL A O 1
ATOM 680 N N . VAL A 1 89 ? -5.909 -4.750 14.174 1.00 98.38 89 VAL A N 1
ATOM 681 C CA . VAL A 1 89 ? -5.480 -4.002 12.980 1.00 98.38 89 VAL A CA 1
ATOM 682 C C . VAL A 1 89 ? -4.319 -3.060 13.299 1.00 98.38 89 VAL A C 1
ATOM 684 O O . VAL A 1 89 ? -3.322 -3.039 12.576 1.00 98.38 89 VAL A O 1
ATOM 687 N N . ILE A 1 90 ? -4.416 -2.316 14.401 1.00 98.56 90 ILE A N 1
ATOM 688 C CA . ILE A 1 90 ? -3.362 -1.395 14.842 1.00 98.56 90 ILE A CA 1
ATOM 689 C C . ILE A 1 90 ? -2.092 -2.149 15.230 1.00 98.56 90 ILE A C 1
ATOM 691 O O . ILE A 1 90 ? -1.002 -1.725 14.855 1.00 98.56 90 ILE A O 1
ATOM 695 N N . ASN A 1 91 ? -2.209 -3.290 15.907 1.00 98.38 91 ASN A N 1
ATOM 696 C CA . ASN A 1 91 ? -1.049 -4.109 16.243 1.00 98.38 91 ASN A CA 1
ATOM 697 C C . ASN A 1 91 ? -0.316 -4.612 14.982 1.00 98.38 91 ASN A C 1
ATOM 699 O O . ASN A 1 91 ? 0.916 -4.572 14.915 1.00 98.38 91 ASN A O 1
ATOM 703 N N . HIS A 1 92 ? -1.058 -5.034 13.951 1.00 98.31 92 HIS A N 1
ATOM 704 C CA . HIS A 1 92 ? -0.476 -5.399 12.656 1.00 98.31 92 HIS A CA 1
ATOM 705 C C . HIS A 1 92 ? 0.216 -4.216 11.974 1.00 98.31 92 HIS A C 1
ATOM 707 O O . HIS A 1 92 ? 1.333 -4.366 11.481 1.00 98.31 92 HIS A O 1
ATOM 713 N N . TYR A 1 93 ? -0.411 -3.041 11.998 1.00 98.56 93 TYR A N 1
ATOM 714 C CA . TYR A 1 93 ? 0.169 -1.802 11.488 1.00 98.56 93 TYR A CA 1
ATOM 715 C C . TYR A 1 93 ? 1.487 -1.440 12.180 1.00 98.56 93 TYR A C 1
ATOM 717 O O . TYR A 1 93 ? 2.491 -1.243 11.502 1.00 98.56 93 TYR A O 1
ATOM 725 N N . GLN A 1 94 ? 1.513 -1.401 13.514 1.00 98.38 94 GLN A N 1
ATOM 726 C CA . GLN A 1 94 ? 2.710 -1.064 14.292 1.00 98.38 94 GLN A CA 1
ATOM 727 C C . GLN A 1 94 ? 3.843 -2.066 14.045 1.00 98.38 94 GLN A C 1
ATOM 729 O O . GLN A 1 94 ? 5.001 -1.676 13.886 1.00 98.38 94 GLN A O 1
ATOM 734 N N . THR A 1 95 ? 3.503 -3.356 13.961 1.00 98.19 95 THR A N 1
ATOM 735 C CA . THR A 1 95 ? 4.465 -4.417 13.639 1.00 98.19 95 THR A CA 1
ATOM 736 C C . THR A 1 95 ? 5.061 -4.214 12.245 1.00 98.19 95 THR A C 1
ATOM 738 O O . THR A 1 95 ? 6.279 -4.277 12.085 1.00 98.19 95 THR A O 1
ATOM 741 N N . ALA A 1 96 ? 4.223 -3.936 11.240 1.00 97.56 96 ALA A N 1
ATOM 742 C CA . ALA A 1 96 ? 4.670 -3.684 9.872 1.00 97.56 96 ALA A CA 1
ATOM 743 C C . ALA A 1 96 ? 5.510 -2.403 9.767 1.00 97.56 96 ALA A C 1
ATOM 745 O O . ALA A 1 96 ? 6.546 -2.406 9.108 1.00 97.56 96 ALA A O 1
ATOM 746 N N . PHE A 1 97 ? 5.107 -1.335 10.461 1.00 97.06 97 PHE A N 1
ATOM 747 C CA . PHE A 1 97 ? 5.854 -0.082 10.541 1.00 97.06 97 PHE A CA 1
ATOM 748 C C . PHE A 1 97 ? 7.283 -0.343 11.029 1.00 97.06 97 PHE A C 1
ATOM 750 O O . PHE A 1 97 ? 8.239 -0.076 10.308 1.00 97.06 97 PHE A O 1
ATOM 757 N N . ALA A 1 98 ? 7.435 -0.984 12.193 1.00 95.88 98 ALA A N 1
ATOM 758 C CA . ALA A 1 98 ? 8.746 -1.298 12.756 1.00 95.88 98 ALA A CA 1
ATOM 759 C C . ALA A 1 98 ? 9.576 -2.241 11.865 1.00 95.88 98 ALA A C 1
ATOM 761 O O . ALA A 1 98 ? 10.789 -2.064 11.744 1.00 95.88 98 ALA A O 1
ATOM 762 N N . ALA A 1 99 ? 8.944 -3.232 11.225 1.00 94.81 99 ALA A N 1
ATOM 763 C CA . ALA A 1 99 ? 9.627 -4.155 10.319 1.00 94.81 99 ALA A CA 1
ATOM 764 C C . ALA A 1 99 ? 10.187 -3.435 9.081 1.00 94.81 99 ALA A C 1
ATOM 766 O O . ALA A 1 99 ? 11.351 -3.626 8.730 1.00 94.81 99 ALA A O 1
ATOM 767 N N . HIS A 1 100 ? 9.405 -2.548 8.463 1.00 91.50 100 HIS A N 1
ATOM 768 C CA . HIS A 1 100 ? 9.840 -1.797 7.286 1.00 91.50 100 HIS A CA 1
ATOM 769 C C . HIS A 1 100 ? 11.000 -0.834 7.577 1.00 91.50 100 HIS A C 1
ATOM 771 O O . HIS A 1 100 ? 11.788 -0.558 6.673 1.00 91.50 100 HIS A O 1
ATOM 777 N N . GLU A 1 101 ? 11.149 -0.351 8.817 1.00 90.06 101 GLU A N 1
ATOM 778 C CA . GLU A 1 101 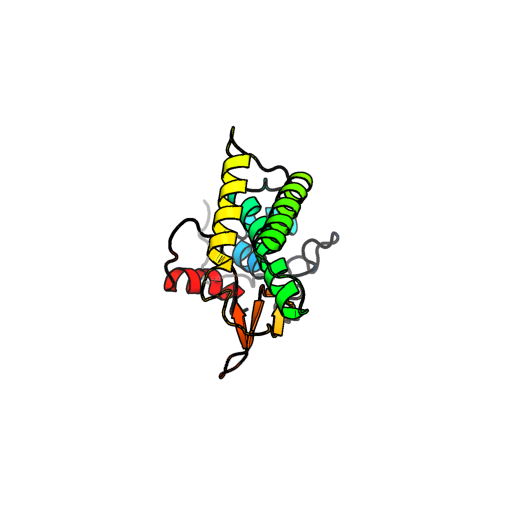? 12.316 0.450 9.226 1.00 90.06 101 GLU A CA 1
ATOM 779 C C . GLU A 1 101 ? 13.618 -0.367 9.233 1.00 90.06 101 GLU A C 1
ATOM 781 O O . GLU A 1 101 ? 14.697 0.196 9.064 1.00 90.06 101 GLU A O 1
ATOM 786 N N . GLN A 1 102 ? 13.534 -1.691 9.406 1.00 87.50 102 GLN A N 1
ATOM 787 C CA . GLN A 1 102 ? 14.699 -2.582 9.337 1.00 87.50 102 GLN A CA 1
ATOM 788 C C . GLN A 1 102 ? 15.075 -2.943 7.893 1.00 87.50 102 GLN A C 1
ATOM 790 O O . GLN A 1 102 ? 16.227 -3.268 7.616 1.00 87.50 102 GLN A O 1
ATOM 795 N N . GLU A 1 103 ? 14.112 -2.901 6.970 1.00 84.44 103 GLU A N 1
ATOM 796 C CA . GLU A 1 103 ? 14.304 -3.269 5.561 1.00 84.44 103 GLU A CA 1
ATOM 797 C C . GLU A 1 103 ? 14.926 -2.140 4.734 1.00 84.44 103 GLU A C 1
ATOM 799 O O . GLU A 1 103 ? 15.709 -2.394 3.818 1.00 84.44 103 GLU A O 1
ATOM 804 N N . ALA A 1 104 ? 14.566 -0.890 5.029 1.00 79.56 104 ALA A N 1
ATOM 805 C CA . ALA A 1 104 ? 15.046 0.270 4.295 1.00 79.56 104 ALA A CA 1
ATOM 806 C C . ALA A 1 104 ? 15.204 1.476 5.218 1.00 79.56 104 ALA A C 1
ATOM 808 O O . ALA A 1 104 ? 14.344 1.762 6.047 1.00 79.56 104 ALA A O 1
ATOM 809 N N . SER A 1 105 ? 16.281 2.236 5.008 1.00 83.69 105 SER A N 1
ATOM 810 C CA . SER A 1 105 ? 16.462 3.512 5.695 1.00 83.69 105 SER A CA 1
ATOM 811 C C . SER A 1 105 ? 15.370 4.495 5.269 1.00 83.69 105 SER A C 1
ATOM 813 O O . SER A 1 105 ? 15.179 4.749 4.073 1.00 83.69 105 SER A O 1
ATOM 815 N N . VAL A 1 106 ? 14.666 5.043 6.259 1.00 87.75 106 VAL A N 1
ATOM 816 C CA . VAL A 1 106 ? 13.656 6.088 6.088 1.00 87.75 106 VAL A CA 1
ATOM 817 C C . VAL A 1 106 ? 14.186 7.364 6.748 1.00 87.75 106 VAL A C 1
ATOM 819 O O . VAL A 1 106 ? 14.510 7.342 7.937 1.00 87.75 106 VAL A O 1
ATOM 822 N N . PRO A 1 107 ? 14.307 8.478 6.009 1.00 89.94 107 PRO A N 1
ATOM 823 C CA . PRO A 1 107 ? 14.902 9.709 6.512 1.00 89.94 107 PRO A CA 1
ATOM 824 C C . PRO A 1 107 ? 13.883 10.516 7.330 1.00 89.94 107 PRO A C 1
ATOM 826 O O . PRO A 1 107 ? 13.427 11.565 6.883 1.00 89.94 107 PRO A O 1
ATOM 829 N N . PHE A 1 108 ? 13.507 10.021 8.510 1.00 91.00 108 PHE A N 1
ATOM 830 C CA . PHE A 1 108 ? 12.647 10.768 9.429 1.00 91.00 108 PHE A CA 1
ATOM 831 C C . PHE A 1 108 ? 13.365 12.016 9.957 1.00 91.00 108 PHE A C 1
ATOM 833 O O . PHE A 1 108 ? 14.499 11.938 10.438 1.00 91.00 108 PHE A O 1
ATOM 840 N N . ALA A 1 109 ? 12.686 13.160 9.921 1.00 93.50 109 ALA A N 1
ATOM 841 C CA . ALA A 1 109 ? 13.075 14.325 10.701 1.00 93.50 109 ALA A CA 1
ATOM 842 C C . ALA A 1 109 ? 12.844 14.088 12.208 1.00 93.50 109 ALA A C 1
ATOM 844 O O . ALA A 1 109 ? 12.156 13.152 12.624 1.00 93.50 109 ALA A O 1
ATOM 845 N N . GLU A 1 110 ? 13.416 14.951 13.049 1.00 93.75 110 GLU A N 1
ATOM 846 C CA . GLU A 1 110 ? 13.261 14.871 14.506 1.00 93.75 110 GLU A CA 1
ATOM 847 C C . GLU A 1 110 ? 11.773 14.906 14.911 1.00 93.75 110 GLU A C 1
ATOM 849 O O . GLU A 1 110 ? 11.045 15.836 14.566 1.00 93.75 110 GLU A O 1
ATOM 854 N N . GLY A 1 111 ? 11.308 13.861 15.608 1.00 92.38 111 GLY A N 1
ATOM 855 C CA . GLY A 1 111 ? 9.906 13.689 16.019 1.00 92.38 111 GLY A CA 1
ATOM 856 C C . GLY A 1 111 ? 8.919 13.325 14.895 1.00 92.38 111 GLY A C 1
ATOM 857 O O . GLY A 1 111 ? 7.729 13.117 15.154 1.00 92.38 111 GLY A O 1
ATOM 858 N N . GLU A 1 112 ? 9.370 13.222 13.640 1.00 95.50 112 GLU A N 1
ATOM 859 C CA . GLU A 1 112 ? 8.506 12.858 12.506 1.00 95.50 112 GLU A CA 1
ATOM 860 C C . GLU A 1 112 ? 8.066 11.392 12.575 1.00 95.50 112 GLU A C 1
ATOM 862 O O . GLU A 1 112 ? 6.959 11.047 12.162 1.00 95.50 112 GLU A O 1
ATOM 867 N N . ARG A 1 113 ? 8.904 10.521 13.136 1.00 95.31 113 ARG A N 1
ATOM 868 C CA . ARG A 1 113 ? 8.614 9.092 13.258 1.00 95.31 113 ARG A CA 1
ATOM 869 C C . ARG A 1 113 ? 7.364 8.838 14.102 1.00 95.31 113 ARG A C 1
ATOM 871 O O . ARG A 1 113 ? 6.429 8.188 13.638 1.00 95.31 113 ARG A O 1
ATOM 878 N N . GLU A 1 114 ? 7.321 9.379 15.316 1.00 96.50 114 GLU A N 1
ATOM 879 C CA . GLU A 1 114 ? 6.218 9.179 16.263 1.00 96.50 114 GLU A CA 1
ATOM 880 C C . GLU A 1 114 ? 4.922 9.815 15.754 1.00 96.50 114 GLU A C 1
ATOM 882 O O . GLU A 1 114 ? 3.845 9.228 15.867 1.00 96.50 114 GLU A O 1
ATOM 887 N N . THR A 1 115 ? 5.020 10.997 15.141 1.00 96.81 115 THR A N 1
ATOM 888 C CA . THR A 1 115 ? 3.859 11.671 14.542 1.00 96.81 115 THR A CA 1
ATOM 889 C C . THR A 1 115 ? 3.325 10.915 13.323 1.00 96.81 115 THR A C 1
ATOM 891 O O . THR A 1 115 ? 2.109 10.805 13.156 1.00 96.81 115 THR A O 1
ATOM 894 N N . THR A 1 116 ? 4.204 10.326 12.507 1.00 96.44 116 THR A N 1
ATOM 895 C CA . THR A 1 116 ? 3.825 9.467 11.375 1.00 96.44 116 THR A CA 1
ATOM 896 C C . THR A 1 116 ? 3.151 8.183 11.851 1.00 96.44 116 THR A C 1
ATOM 898 O O . THR A 1 116 ? 2.120 7.803 11.293 1.00 96.44 116 THR A O 1
ATOM 901 N N . LEU A 1 117 ? 3.683 7.553 12.902 1.00 97.62 117 LEU A N 1
ATOM 902 C CA . LEU A 1 117 ? 3.087 6.366 13.512 1.00 97.62 117 LEU A CA 1
ATOM 903 C C . LEU A 1 117 ? 1.662 6.661 14.013 1.00 97.62 117 LEU A C 1
ATOM 905 O O . LEU A 1 117 ? 0.704 5.997 13.620 1.00 97.62 117 LEU A O 1
ATOM 909 N N . ALA A 1 118 ? 1.496 7.725 14.804 1.00 97.88 118 ALA A N 1
ATOM 910 C CA . ALA A 1 118 ? 0.190 8.108 15.341 1.00 97.88 118 ALA A CA 1
ATOM 911 C C . ALA A 1 118 ? -0.817 8.472 14.234 1.00 97.88 118 ALA A C 1
ATOM 913 O O . ALA A 1 118 ? -2.009 8.172 14.336 1.00 97.88 118 ALA A O 1
ATOM 914 N N . LYS A 1 119 ? -0.344 9.086 13.141 1.00 96.94 119 LYS A N 1
ATOM 915 C CA . LYS A 1 119 ? -1.172 9.397 11.970 1.00 96.94 119 LYS A CA 1
ATOM 916 C C . LYS A 1 119 ? -1.730 8.134 11.310 1.00 96.94 119 LYS A C 1
ATOM 918 O O . LYS A 1 119 ? -2.900 8.130 10.928 1.00 96.94 119 LYS A O 1
ATOM 923 N N . GLY A 1 120 ? -0.927 7.079 11.168 1.00 97.31 120 GLY A N 1
ATOM 924 C CA . GLY A 1 120 ? -1.398 5.813 10.602 1.00 97.31 120 GLY A CA 1
ATOM 925 C C . GLY A 1 120 ? -2.403 5.099 11.501 1.00 97.31 120 GLY A C 1
ATOM 926 O O . GLY A 1 120 ? -3.411 4.602 11.001 1.00 97.31 120 GLY A O 1
ATOM 927 N N . GLU A 1 121 ? -2.205 5.133 12.822 1.00 98.25 121 GLU A N 1
ATOM 928 C CA . GLU A 1 121 ? -3.192 4.609 13.776 1.00 98.25 121 GLU A CA 1
ATOM 929 C C . GLU A 1 121 ? -4.534 5.334 13.660 1.00 98.25 121 GLU A C 1
ATOM 931 O O . GLU A 1 121 ? -5.576 4.691 13.544 1.00 98.25 121 GLU A O 1
ATOM 936 N N . ALA A 1 122 ? -4.517 6.670 13.644 1.00 97.56 122 ALA A N 1
ATOM 937 C CA . ALA A 1 122 ? -5.727 7.472 13.493 1.00 97.56 122 ALA A CA 1
ATOM 938 C C . ALA A 1 122 ? -6.452 7.168 12.171 1.00 97.56 122 ALA A C 1
ATOM 940 O O . ALA A 1 122 ? -7.676 7.024 12.156 1.00 97.56 122 ALA A O 1
ATOM 941 N N . LEU A 1 123 ? -5.699 7.009 11.076 1.00 96.44 123 LEU A N 1
ATOM 942 C CA . LEU A 1 123 ? -6.247 6.651 9.768 1.00 96.44 123 LEU A CA 1
ATOM 943 C C . LEU A 1 123 ? -6.919 5.271 9.786 1.00 96.44 123 LEU A C 1
ATOM 945 O O . LEU A 1 123 ? -8.021 5.121 9.265 1.00 96.44 123 LEU A O 1
ATOM 949 N N . LEU A 1 124 ? -6.289 4.272 10.407 1.00 98.00 124 LEU A N 1
ATOM 950 C CA . LEU A 1 124 ? -6.840 2.919 10.498 1.00 98.00 124 LEU A CA 1
ATOM 951 C C . LEU A 1 124 ? -8.077 2.848 11.391 1.00 98.00 124 LEU A C 1
ATOM 953 O O . LEU A 1 124 ? -9.021 2.138 11.045 1.00 98.00 124 LEU A O 1
ATOM 957 N N . ARG A 1 125 ? -8.110 3.602 12.498 1.00 97.81 125 ARG A N 1
ATOM 958 C CA . ARG A 1 125 ? -9.315 3.723 13.335 1.00 97.81 125 ARG A CA 1
ATOM 959 C C . ARG A 1 125 ? -10.480 4.285 12.523 1.00 97.81 125 ARG A C 1
ATOM 961 O O . ARG A 1 125 ? -11.522 3.641 12.445 1.00 97.81 125 ARG A O 1
ATOM 968 N N . ALA A 1 126 ? -10.259 5.409 11.838 1.00 96.12 126 ALA A N 1
ATOM 969 C CA . ALA A 1 126 ? -11.268 6.018 10.975 1.00 96.12 126 ALA A CA 1
ATOM 970 C C . ALA A 1 126 ? -11.719 5.071 9.849 1.00 96.12 126 ALA A C 1
ATOM 972 O O . ALA A 1 126 ? -12.909 4.973 9.556 1.00 96.12 126 ALA A O 1
ATOM 973 N N . TYR A 1 127 ? -10.788 4.327 9.245 1.00 96.12 127 TYR A N 1
ATOM 974 C CA . TYR A 1 127 ? -11.117 3.332 8.228 1.00 96.12 127 TYR A CA 1
ATOM 975 C C . TYR A 1 127 ? -12.000 2.206 8.782 1.00 96.12 127 TYR A C 1
ATOM 977 O O . TYR A 1 127 ? -13.028 1.906 8.179 1.00 96.12 127 TYR A O 1
ATOM 985 N N . CYS A 1 128 ? -11.658 1.620 9.935 1.00 96.31 128 CYS A N 1
ATOM 986 C CA . CYS A 1 128 ? -12.433 0.535 10.557 1.00 96.31 128 CYS A CA 1
ATOM 987 C C . CYS A 1 128 ? -13.865 0.963 10.937 1.00 96.31 128 CYS A C 1
ATOM 989 O O . CYS A 1 128 ? -14.779 0.135 10.979 1.00 96.31 128 CYS A O 1
ATOM 991 N N . GLU A 1 129 ? -14.066 2.254 11.202 1.00 95.62 129 GLU A N 1
ATOM 992 C CA . GLU A 1 129 ? -15.366 2.860 11.506 1.00 95.62 129 GLU A CA 1
ATOM 993 C C . GLU A 1 129 ? -16.158 3.270 10.252 1.00 95.62 129 GLU A C 1
ATOM 995 O O . GLU A 1 129 ? -17.349 3.561 10.345 1.00 95.62 129 GLU A O 1
ATOM 1000 N N . SER A 1 130 ? -15.526 3.278 9.075 1.00 94.88 130 SER A N 1
ATOM 1001 C CA . SER A 1 130 ? -16.156 3.710 7.826 1.00 94.88 130 SER A CA 1
ATOM 1002 C C . SER A 1 130 ? -17.145 2.687 7.256 1.00 94.88 130 SER A C 1
ATOM 1004 O O . SER A 1 130 ? -17.007 1.473 7.439 1.00 94.88 130 SER A O 1
ATOM 1006 N N . GLU A 1 131 ? -18.095 3.170 6.452 1.00 93.56 131 GLU A N 1
ATOM 1007 C CA . GLU A 1 131 ? -19.034 2.319 5.707 1.00 93.56 131 GLU A CA 1
ATOM 1008 C C . GLU A 1 131 ? -18.329 1.341 4.750 1.00 93.56 131 GLU A C 1
ATOM 1010 O O . GLU A 1 131 ? -18.806 0.227 4.532 1.00 93.56 131 GLU A O 1
ATOM 1015 N N . HIS A 1 132 ? -17.149 1.712 4.241 1.00 89.81 132 HIS A N 1
ATOM 1016 C CA . HIS A 1 132 ? -16.345 0.873 3.352 1.00 89.81 132 HIS A CA 1
ATOM 1017 C C . HIS A 1 132 ? -15.736 -0.344 4.059 1.00 89.81 132 HIS A C 1
ATOM 1019 O O . HIS A 1 132 ? -15.567 -1.391 3.437 1.00 89.81 132 HIS A O 1
ATOM 1025 N N . ALA A 1 133 ? -15.418 -0.238 5.351 1.00 93.06 133 ALA A N 1
ATOM 1026 C CA . ALA A 1 133 ? -14.978 -1.383 6.149 1.00 93.06 133 ALA A CA 1
ATOM 1027 C C . ALA A 1 133 ? -16.174 -2.204 6.663 1.00 93.06 133 ALA A C 1
ATOM 1029 O O . ALA A 1 133 ? -16.126 -3.435 6.740 1.00 93.06 133 ALA A O 1
ATOM 1030 N N . GLN A 1 134 ? -17.285 -1.533 6.975 1.00 92.25 134 GLN A N 1
ATOM 1031 C CA . GLN A 1 134 ? -18.463 -2.131 7.609 1.00 92.25 134 GLN A CA 1
ATOM 1032 C C . GLN A 1 134 ? -19.498 -2.711 6.632 1.00 92.25 134 GLN A C 1
ATOM 1034 O O . GLN A 1 134 ? -20.630 -2.980 7.026 1.00 92.25 134 GLN A O 1
ATOM 1039 N N . THR A 1 135 ? -19.115 -3.005 5.388 1.00 86.56 135 THR A N 1
ATOM 1040 C CA . THR A 1 135 ? -20.026 -3.518 4.342 1.00 86.56 135 THR A CA 1
ATOM 1041 C C . THR A 1 135 ? -20.720 -4.838 4.692 1.00 86.56 135 THR A C 1
ATOM 1043 O O . THR A 1 135 ? -21.680 -5.228 4.033 1.00 86.56 135 THR A O 1
ATOM 1046 N N . GLY A 1 136 ? -20.214 -5.589 5.677 1.00 84.12 136 GLY A N 1
ATOM 1047 C CA . GLY A 1 136 ? -20.719 -6.923 6.024 1.00 84.12 136 GLY A CA 1
ATOM 1048 C C . GLY A 1 136 ? -20.329 -8.010 5.015 1.00 84.12 136 GLY A C 1
ATOM 1049 O O . GLY A 1 136 ? -20.384 -9.194 5.346 1.00 84.12 136 GLY A O 1
ATOM 1050 N N . ALA A 1 137 ? -19.869 -7.627 3.823 1.00 88.94 137 ALA A N 1
ATOM 1051 C CA . ALA A 1 137 ? -19.499 -8.543 2.762 1.00 88.94 137 ALA A CA 1
ATOM 1052 C C . ALA A 1 137 ? -18.250 -9.352 3.134 1.00 88.94 137 ALA A C 1
ATOM 1054 O O . ALA A 1 137 ? -17.266 -8.837 3.674 1.00 88.94 137 ALA A O 1
ATOM 1055 N N . LYS A 1 138 ? -18.290 -10.646 2.812 1.00 94.62 138 LYS A N 1
ATOM 1056 C CA . LYS A 1 138 ? -17.103 -11.497 2.820 1.00 94.62 138 LYS A CA 1
ATOM 1057 C C . LYS A 1 138 ? -16.341 -11.255 1.511 1.00 94.62 138 LYS A C 1
ATOM 1059 O O . LYS A 1 138 ? -16.960 -11.391 0.454 1.00 94.62 138 LYS A O 1
ATOM 1064 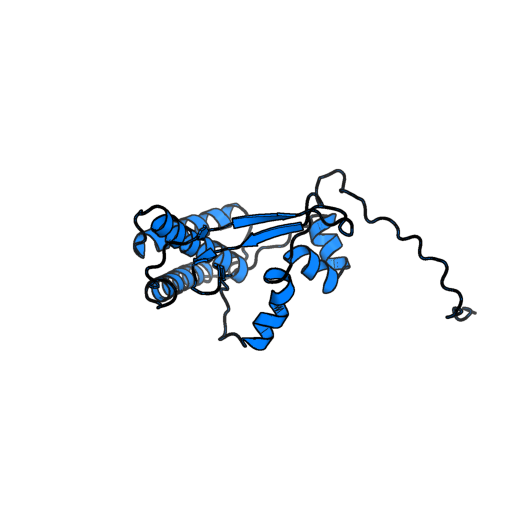N N . PRO A 1 139 ? -15.041 -10.919 1.546 1.00 96.75 139 PRO A N 1
ATOM 1065 C CA . PRO A 1 139 ? -14.285 -10.684 0.323 1.00 96.75 139 PRO A CA 1
ATOM 1066 C C . PRO A 1 139 ? -14.122 -11.968 -0.498 1.00 96.75 139 PRO A C 1
ATOM 1068 O O . PRO A 1 139 ? -14.125 -13.081 0.038 1.00 96.75 139 PRO A O 1
ATOM 1071 N N . LEU A 1 140 ? -13.968 -11.794 -1.810 1.00 96.94 140 LEU A N 1
ATOM 1072 C CA . LEU A 1 140 ? -13.620 -12.850 -2.763 1.00 96.94 140 LEU A CA 1
ATOM 1073 C C . LEU A 1 140 ? -12.107 -13.100 -2.791 1.00 96.94 140 LEU A C 1
ATOM 1075 O O . LEU A 1 140 ? -11.677 -14.224 -3.042 1.00 96.94 140 LEU A O 1
ATOM 1079 N N . GLY A 1 141 ? -11.311 -12.073 -2.491 1.00 96.50 141 GLY A N 1
ATOM 1080 C CA . GLY A 1 141 ? -9.861 -12.163 -2.376 1.00 96.50 141 GLY A CA 1
ATOM 1081 C C . GLY A 1 141 ? -9.268 -10.939 -1.684 1.00 96.50 141 GLY A C 1
ATOM 1082 O O . GLY A 1 141 ? -9.873 -9.869 -1.680 1.00 96.50 141 GLY A O 1
ATOM 1083 N N . VAL A 1 142 ? -8.093 -11.122 -1.085 1.00 97.06 142 VAL A N 1
ATOM 1084 C CA . VAL A 1 142 ? -7.300 -10.079 -0.417 1.00 97.06 142 VAL A CA 1
ATOM 1085 C C . VAL A 1 142 ? -5.852 -10.265 -0.859 1.00 97.06 142 VAL A C 1
ATOM 1087 O O . VAL A 1 142 ? -5.371 -11.399 -0.805 1.00 97.06 142 VAL A O 1
ATOM 1090 N N . GLU A 1 143 ? -5.186 -9.194 -1.299 1.00 95.56 143 GLU A N 1
ATOM 1091 C CA . GLU A 1 143 ? -3.834 -9.224 -1.888 1.00 95.56 143 GLU A CA 1
ATOM 1092 C C . GLU A 1 143 ? -3.702 -10.289 -2.990 1.00 95.56 143 GLU A C 1
ATOM 1094 O O . GLU A 1 143 ? -2.884 -11.215 -2.942 1.00 95.56 143 GLU A O 1
ATOM 1099 N N . VAL A 1 144 ? -4.583 -10.200 -3.986 1.00 95.06 144 VAL A N 1
ATOM 1100 C CA . VAL A 1 144 ? -4.665 -11.180 -5.067 1.00 95.06 144 VAL A CA 1
ATOM 1101 C C . VAL A 1 144 ? -3.546 -10.923 -6.065 1.00 95.06 144 VAL A C 1
ATOM 1103 O O . VAL A 1 144 ? -3.548 -9.920 -6.774 1.00 95.06 144 VAL A O 1
ATOM 1106 N N . LYS A 1 145 ? -2.607 -11.866 -6.153 1.00 94.31 145 LYS A N 1
ATOM 1107 C CA . LYS A 1 145 ? -1.579 -11.883 -7.194 1.00 94.31 145 LYS A CA 1
ATOM 1108 C C . LYS A 1 145 ? -2.210 -12.210 -8.549 1.00 94.31 145 LYS A C 1
ATOM 1110 O O . LYS A 1 145 ? -2.752 -13.301 -8.726 1.00 94.31 145 LYS A O 1
ATOM 1115 N N . LEU A 1 146 ? -2.061 -11.307 -9.510 1.00 92.06 146 LEU A N 1
ATOM 1116 C CA . LEU A 1 146 ? -2.457 -11.494 -10.904 1.00 92.06 146 LEU A CA 1
ATOM 1117 C C . LEU A 1 146 ? -1.211 -11.583 -11.775 1.00 92.06 146 LEU A C 1
ATOM 1119 O O . LEU A 1 146 ? -0.283 -10.790 -11.615 1.00 92.06 146 LEU A O 1
ATOM 1123 N N . GLN A 1 147 ? -1.179 -12.554 -12.684 1.00 93.12 147 GLN A N 1
ATOM 1124 C CA . GLN A 1 147 ? -0.083 -12.708 -13.629 1.00 93.12 147 GLN A CA 1
ATOM 1125 C C . GLN A 1 147 ? -0.618 -13.157 -14.980 1.00 93.12 147 GLN A C 1
ATOM 1127 O O . GLN A 1 147 ? -1.338 -14.153 -15.039 1.00 93.12 147 GLN A O 1
ATOM 1132 N N . ASP A 1 148 ? -0.192 -12.485 -16.044 1.00 92.81 148 ASP A N 1
ATOM 1133 C CA . ASP A 1 148 ? -0.497 -12.900 -17.409 1.00 92.81 148 ASP A CA 1
ATOM 1134 C C . ASP A 1 148 ? 0.690 -12.673 -18.357 1.00 92.81 148 ASP A C 1
ATOM 1136 O O . ASP A 1 148 ? 1.635 -11.940 -18.051 1.00 92.81 148 ASP A O 1
ATOM 1140 N N . 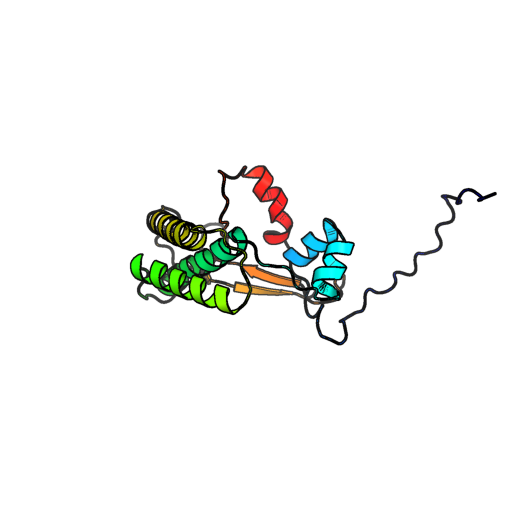HIS A 1 149 ? 0.681 -13.362 -19.494 1.00 91.06 149 HIS A N 1
ATOM 1141 C CA . HIS A 1 149 ? 1.723 -13.294 -20.510 1.00 91.06 149 HIS A CA 1
ATOM 1142 C C . HIS A 1 149 ? 1.191 -12.590 -21.751 1.00 91.06 149 HIS A C 1
ATOM 1144 O O . HIS A 1 149 ? 0.304 -13.097 -22.432 1.00 91.06 149 HIS A O 1
ATOM 1150 N N . PHE A 1 150 ? 1.813 -11.466 -22.089 1.00 85.44 150 PHE A N 1
ATOM 1151 C CA . PHE A 1 150 ? 1.515 -10.716 -23.302 1.00 85.44 150 PHE A CA 1
ATOM 1152 C C . PHE A 1 150 ? 2.668 -10.889 -24.294 1.00 85.44 150 PHE A C 1
ATOM 1154 O O . PHE A 1 150 ? 3.812 -10.634 -23.906 1.00 85.44 150 PHE A O 1
ATOM 1161 N N . PRO A 1 151 ? 2.416 -11.319 -25.545 1.00 85.56 151 PRO A N 1
ATOM 1162 C CA . PRO A 1 151 ? 3.456 -11.457 -26.569 1.00 85.56 151 PRO A CA 1
ATOM 1163 C C . PRO A 1 151 ? 4.277 -10.181 -26.809 1.00 85.56 151 PRO A C 1
ATOM 1165 O O . PRO A 1 151 ? 5.429 -10.253 -27.230 1.00 85.56 151 PRO A O 1
ATOM 1168 N N . GLU A 1 152 ? 3.685 -9.018 -26.546 1.00 83.75 152 GLU A N 1
ATOM 1169 C CA . GLU A 1 152 ? 4.270 -7.694 -26.741 1.00 83.75 152 GLU A CA 1
ATOM 1170 C C . GLU A 1 152 ? 5.212 -7.280 -25.602 1.00 83.75 152 GLU A C 1
ATOM 1172 O O . GLU A 1 152 ? 6.025 -6.369 -25.775 1.00 83.75 152 GLU A O 1
ATOM 1177 N N . LEU A 1 153 ? 5.111 -7.923 -24.434 1.00 82.19 153 LEU A N 1
ATOM 1178 C CA . LEU A 1 153 ? 5.946 -7.619 -23.278 1.00 82.19 153 LEU A CA 1
ATOM 1179 C C . LEU A 1 153 ? 7.136 -8.588 -23.196 1.00 82.19 153 LEU A C 1
ATOM 1181 O O . LEU A 1 153 ? 6.986 -9.789 -23.412 1.00 82.19 153 LEU A O 1
ATOM 1185 N N . PRO A 1 154 ? 8.332 -8.105 -22.810 1.00 80.69 154 PRO A N 1
ATOM 1186 C CA . PRO A 1 154 ? 9.519 -8.959 -22.694 1.00 80.69 154 PRO A CA 1
ATOM 1187 C C . PRO A 1 154 ? 9.423 -9.978 -21.545 1.00 80.69 154 PRO A C 1
ATOM 1189 O O . PRO A 1 154 ? 10.190 -10.941 -21.505 1.00 80.69 154 PRO A O 1
ATOM 1192 N N . SER A 1 155 ? 8.493 -9.757 -20.612 1.00 87.19 155 SER A N 1
ATOM 1193 C CA . SER A 1 155 ? 8.260 -10.567 -19.418 1.00 87.19 155 SER A CA 1
ATOM 1194 C C . SER A 1 155 ? 6.780 -10.517 -19.024 1.00 87.19 155 SER A C 1
ATOM 1196 O O . SER A 1 155 ? 6.081 -9.597 -19.451 1.00 87.19 155 SER A O 1
ATOM 1198 N N . PRO A 1 156 ? 6.294 -11.465 -18.199 1.00 91.12 156 PRO A N 1
ATOM 1199 C CA . PRO A 1 156 ? 4.895 -11.497 -17.781 1.00 91.12 156 PRO A CA 1
ATOM 1200 C C . PRO A 1 156 ? 4.488 -10.199 -17.082 1.00 91.12 156 PRO A C 1
ATOM 1202 O O . PRO A 1 156 ? 5.275 -9.648 -16.303 1.00 91.12 156 PRO A O 1
ATOM 1205 N N . LEU A 1 157 ? 3.260 -9.743 -17.324 1.00 90.44 157 LEU A N 1
ATOM 1206 C CA . LEU A 1 157 ? 2.647 -8.693 -16.523 1.00 90.44 157 LEU A CA 1
ATOM 1207 C C . LEU A 1 157 ? 2.263 -9.295 -15.171 1.00 90.44 157 LEU A C 1
ATOM 1209 O O . LEU A 1 157 ? 1.617 -10.339 -15.111 1.00 90.44 157 LEU A O 1
ATOM 1213 N N . LEU A 1 158 ? 2.690 -8.653 -14.091 1.00 92.06 158 LEU A N 1
ATOM 1214 C CA . LEU A 1 158 ? 2.430 -9.063 -12.722 1.00 92.06 158 LEU A CA 1
ATOM 1215 C C . LEU A 1 158 ? 1.904 -7.876 -11.918 1.00 92.06 158 LEU A C 1
ATOM 1217 O O . LEU A 1 158 ? 2.550 -6.827 -11.837 1.00 92.06 158 LEU A O 1
ATOM 1221 N N . GLY A 1 159 ? 0.762 -8.078 -11.273 1.00 90.75 159 GLY A N 1
ATOM 1222 C CA . GLY A 1 159 ? 0.121 -7.103 -10.404 1.00 90.75 159 GLY A CA 1
ATOM 1223 C C . GLY A 1 159 ? -0.422 -7.746 -9.135 1.00 90.75 159 GLY A C 1
ATOM 1224 O O . GLY A 1 159 ? -0.501 -8.970 -9.014 1.00 90.75 159 GLY A O 1
ATOM 1225 N N . TYR A 1 160 ? -0.792 -6.892 -8.191 1.00 91.88 160 TYR A N 1
ATOM 1226 C CA . TYR A 1 160 ? -1.527 -7.273 -6.995 1.00 91.88 160 TYR A CA 1
ATOM 1227 C C . TYR A 1 160 ? -2.766 -6.394 -6.905 1.00 91.88 160 TYR A C 1
ATOM 1229 O O . TYR A 1 160 ? -2.707 -5.205 -7.224 1.00 91.88 160 TYR A O 1
ATOM 1237 N N . VAL A 1 161 ? -3.874 -7.007 -6.509 1.00 92.88 161 VAL A N 1
ATOM 1238 C CA . VAL A 1 161 ? -5.124 -6.323 -6.194 1.00 92.88 161 VAL A CA 1
ATOM 1239 C C . VAL A 1 161 ? -5.345 -6.406 -4.692 1.00 92.88 161 VAL A C 1
ATOM 1241 O O . VAL A 1 161 ? -5.457 -7.514 -4.160 1.00 92.88 161 VAL A O 1
ATOM 1244 N N . ASP A 1 162 ? -5.445 -5.257 -4.025 1.00 94.75 162 ASP A N 1
ATOM 1245 C CA . ASP A 1 162 ? -5.543 -5.193 -2.564 1.00 94.75 162 ASP A CA 1
ATOM 1246 C C . ASP A 1 162 ? -6.775 -5.949 -2.044 1.00 94.75 162 ASP A C 1
ATOM 1248 O O . ASP A 1 162 ? -6.687 -6.743 -1.103 1.00 94.75 162 ASP A O 1
ATOM 1252 N N . LEU A 1 163 ? -7.937 -5.742 -2.673 1.00 96.31 163 LEU A N 1
ATOM 1253 C CA . LEU A 1 163 ? -9.195 -6.350 -2.248 1.00 96.31 163 LEU A CA 1
ATOM 1254 C C . LEU A 1 163 ? -10.144 -6.586 -3.426 1.00 96.31 163 LEU A C 1
ATOM 1256 O O . LEU A 1 163 ? -10.301 -5.744 -4.307 1.00 96.31 163 LEU A O 1
ATOM 1260 N N . VAL A 1 164 ? -10.836 -7.725 -3.396 1.00 96.38 164 VAL A N 1
ATOM 1261 C CA . VAL A 1 164 ? -11.930 -8.041 -4.318 1.00 96.38 164 VAL A CA 1
ATOM 1262 C C . VAL A 1 164 ? -13.192 -8.323 -3.510 1.00 96.38 164 VAL A C 1
ATOM 1264 O O . VAL A 1 164 ? -13.229 -9.266 -2.714 1.00 96.38 164 VAL A O 1
ATOM 1267 N N . LEU A 1 165 ? -14.236 -7.523 -3.717 1.00 96.06 165 LEU A N 1
ATOM 1268 C CA . LEU A 1 165 ? -15.533 -7.662 -3.052 1.00 96.06 165 LEU A CA 1
ATOM 1269 C C . LEU A 1 165 ? -16.600 -8.199 -4.016 1.00 96.06 165 LEU A C 1
ATOM 1271 O O . LEU A 1 165 ? -16.545 -7.919 -5.212 1.00 96.06 165 LEU A O 1
ATOM 1275 N N . PRO A 1 166 ? -17.594 -8.957 -3.525 1.00 95.56 166 PRO A N 1
ATOM 1276 C CA . PRO A 1 166 ? -18.755 -9.304 -4.333 1.00 95.56 166 PRO A CA 1
ATOM 1277 C C . PRO A 1 166 ? -19.677 -8.085 -4.512 1.00 95.56 166 PRO A C 1
ATOM 1279 O O . PRO A 1 166 ? -19.941 -7.365 -3.550 1.00 95.56 166 PRO A O 1
ATOM 1282 N N . ALA A 1 167 ? -20.226 -7.901 -5.712 1.00 92.81 167 ALA A N 1
ATOM 1283 C CA . ALA A 1 167 ? -21.348 -6.999 -5.978 1.00 92.81 167 ALA A CA 1
ATOM 1284 C C . ALA A 1 167 ? -22.345 -7.644 -6.957 1.00 92.81 167 ALA A C 1
ATOM 1286 O O . ALA A 1 167 ? -22.075 -8.704 -7.527 1.00 92.81 167 ALA A O 1
ATOM 1287 N N . ALA A 1 168 ? -23.520 -7.026 -7.116 1.00 91.19 168 ALA A N 1
ATOM 1288 C CA . ALA A 1 168 ? -24.607 -7.563 -7.939 1.00 91.19 168 ALA A CA 1
ATOM 1289 C C . ALA A 1 168 ? -24.206 -7.733 -9.416 1.00 91.19 168 ALA A C 1
ATOM 1291 O O . ALA A 1 168 ? -24.520 -8.756 -10.018 1.00 91.19 168 ALA A O 1
ATOM 1292 N N . ASP A 1 169 ? -23.454 -6.770 -9.955 1.00 92.94 169 ASP A N 1
ATOM 1293 C CA . ASP A 1 169 ? -23.049 -6.724 -11.366 1.00 92.94 169 ASP A CA 1
ATOM 1294 C C . ASP A 1 169 ? -21.650 -7.321 -11.617 1.00 92.94 169 ASP A C 1
ATOM 1296 O O . ASP A 1 169 ? -21.058 -7.127 -12.676 1.00 92.94 169 ASP A O 1
ATOM 1300 N N . GLY A 1 170 ? -21.114 -8.066 -10.643 1.00 91.94 170 GLY A N 1
ATOM 1301 C CA . GLY A 1 170 ? -19.803 -8.712 -10.712 1.00 91.94 170 GLY A CA 1
ATOM 1302 C C . GLY A 1 170 ? -18.859 -8.303 -9.575 1.00 91.94 170 GLY A C 1
ATOM 1303 O O . GLY A 1 170 ? -19.223 -7.506 -8.711 1.00 91.94 170 GLY A O 1
ATOM 1304 N N . PRO A 1 171 ? -17.646 -8.884 -9.519 1.00 94.25 171 PRO A N 1
ATOM 1305 C CA . PRO A 1 171 ? -16.646 -8.515 -8.524 1.00 94.25 171 PRO A CA 1
ATOM 1306 C C . PRO A 1 171 ? -16.210 -7.053 -8.661 1.00 94.25 171 PRO A C 1
ATOM 1308 O O . PRO A 1 171 ? -15.925 -6.587 -9.761 1.00 94.25 171 PRO A O 1
ATOM 1311 N N . VAL A 1 172 ? -16.093 -6.356 -7.534 1.00 92.12 172 VAL A N 1
ATOM 1312 C CA . VAL A 1 172 ? -15.517 -5.010 -7.456 1.00 92.12 172 VAL A CA 1
ATOM 1313 C C . VAL A 1 172 ? -14.080 -5.123 -6.972 1.00 92.12 172 VAL A C 1
ATOM 1315 O O . VAL A 1 172 ? -13.816 -5.708 -5.920 1.00 92.12 172 VAL A O 1
ATOM 1318 N N . VAL A 1 173 ? -13.162 -4.555 -7.749 1.00 91.94 173 VAL A N 1
ATOM 1319 C CA . VAL A 1 173 ? -11.745 -4.431 -7.405 1.00 91.94 173 VAL A CA 1
ATOM 1320 C C . VAL A 1 173 ? -11.532 -3.134 -6.631 1.00 91.94 173 VAL A C 1
ATOM 1322 O O . VAL A 1 173 ? -11.960 -2.069 -7.072 1.00 91.94 173 VAL A O 1
ATOM 1325 N N . CYS A 1 174 ? -10.874 -3.222 -5.479 1.00 91.31 174 CYS A N 1
ATOM 1326 C CA . CYS A 1 174 ? -10.520 -2.075 -4.656 1.00 91.31 174 CYS A CA 1
ATOM 1327 C C . CYS A 1 174 ? -8.998 -1.959 -4.545 1.00 91.31 174 CYS A C 1
ATOM 1329 O O . CYS A 1 174 ? -8.306 -2.946 -4.298 1.00 91.31 174 CYS A O 1
ATOM 1331 N N . ASP A 1 175 ? -8.510 -0.733 -4.690 1.00 89.19 175 ASP A N 1
ATOM 1332 C CA . ASP A 1 175 ? -7.122 -0.326 -4.491 1.00 89.19 175 ASP A CA 1
ATOM 1333 C C . ASP A 1 175 ? -7.118 0.750 -3.403 1.00 89.19 175 ASP A C 1
ATOM 1335 O O . ASP A 1 175 ? -7.827 1.756 -3.505 1.00 89.19 175 ASP A O 1
ATOM 1339 N N . PHE A 1 176 ? -6.387 0.510 -2.318 1.00 91.69 176 PHE A N 1
ATOM 1340 C CA . PHE A 1 176 ? -6.310 1.453 -1.214 1.00 91.69 176 PHE A CA 1
ATOM 1341 C C . PHE A 1 176 ? -5.241 2.498 -1.501 1.00 91.69 176 PHE A C 1
ATOM 1343 O O . PHE A 1 176 ? -4.176 2.228 -2.057 1.00 91.69 176 PHE A O 1
ATOM 1350 N N . LYS A 1 177 ? -5.532 3.739 -1.116 1.00 87.81 177 LYS A N 1
ATOM 1351 C CA . LYS A 1 177 ? -4.609 4.856 -1.287 1.00 87.81 177 LYS A CA 1
ATOM 1352 C C . LYS A 1 177 ? -4.567 5.699 -0.027 1.00 87.81 177 LYS A C 1
ATOM 1354 O O . LYS A 1 177 ? -5.584 6.192 0.454 1.00 87.81 177 LYS A O 1
ATOM 1359 N N . THR A 1 178 ? -3.360 5.913 0.483 1.00 86.19 178 THR A N 1
ATOM 1360 C CA . THR A 1 178 ? -3.095 6.857 1.571 1.00 86.19 178 THR A CA 1
ATOM 1361 C C . THR A 1 178 ? -2.680 8.201 0.979 1.00 86.19 178 THR A C 1
ATOM 1363 O O . THR A 1 178 ? -1.491 8.484 0.818 1.00 86.19 178 THR A O 1
ATOM 1366 N N . VAL A 1 179 ? -3.661 9.022 0.604 1.00 75.81 179 VAL A N 1
ATOM 1367 C CA . VAL A 1 179 ? -3.427 10.365 0.048 1.00 75.81 179 VAL A CA 1
ATOM 1368 C C . VAL A 1 179 ? -3.502 11.439 1.132 1.00 75.81 179 VAL A C 1
ATOM 1370 O O . VAL A 1 179 ? -4.249 11.325 2.100 1.00 75.81 179 VAL A O 1
ATOM 1373 N N . ALA A 1 180 ? -2.696 12.494 0.988 1.00 70.00 180 ALA A N 1
ATOM 1374 C CA . ALA A 1 180 ? -2.645 13.596 1.953 1.00 70.00 180 ALA A CA 1
ATOM 1375 C C . ALA A 1 180 ? -3.791 14.612 1.791 1.00 70.00 180 ALA A C 1
ATOM 1377 O O . ALA A 1 180 ? -4.028 15.407 2.697 1.00 70.00 180 ALA A O 1
ATOM 1378 N N . ALA A 1 181 ? -4.475 14.596 0.648 1.00 69.94 181 ALA A N 1
ATOM 1379 C CA . ALA A 1 181 ? -5.567 15.499 0.310 1.00 69.94 181 ALA A CA 1
ATOM 1380 C C . ALA A 1 181 ? -6.765 14.701 -0.208 1.00 69.94 181 ALA A C 1
ATOM 1382 O O . ALA A 1 181 ? -6.602 13.572 -0.671 1.00 69.94 181 ALA A O 1
ATOM 1383 N N . THR A 1 182 ? -7.955 15.303 -0.157 1.00 73.75 182 THR A N 1
ATOM 1384 C CA . THR A 1 182 ? -9.144 14.734 -0.794 1.00 73.75 182 THR A CA 1
ATOM 1385 C C . THR A 1 182 ? -8.854 14.510 -2.281 1.00 73.75 182 THR A C 1
ATOM 1387 O O . THR A 1 182 ? -8.503 15.471 -2.972 1.00 73.75 182 THR A O 1
ATOM 1390 N N . PRO A 1 183 ? -8.963 13.268 -2.775 1.00 69.88 183 PRO A N 1
ATOM 1391 C CA . PRO A 1 183 ? -8.638 12.961 -4.156 1.00 69.88 183 PRO A CA 1
ATOM 1392 C C . PRO A 1 183 ? -9.622 13.637 -5.111 1.00 69.88 183 PRO A C 1
ATOM 1394 O O . PRO A 1 183 ? -10.829 13.673 -4.864 1.00 69.88 183 PRO A O 1
ATOM 1397 N N . ASN A 1 184 ? -9.113 14.129 -6.238 1.00 81.75 184 ASN A N 1
ATOM 1398 C CA . ASN A 1 184 ? -9.964 14.404 -7.387 1.00 81.75 184 ASN A CA 1
ATOM 1399 C C . ASN A 1 184 ? -10.224 13.065 -8.083 1.00 81.75 184 ASN A C 1
ATOM 1401 O O . ASN A 1 184 ? -9.311 12.505 -8.679 1.00 81.75 184 ASN A O 1
ATOM 1405 N N . VAL A 1 185 ? -11.457 12.566 -7.999 1.00 78.25 185 VAL A N 1
ATOM 1406 C CA . VAL A 1 185 ? -11.828 11.226 -8.479 1.00 78.25 185 VAL A CA 1
ATOM 1407 C C . VAL A 1 185 ? -11.485 11.015 -9.955 1.00 78.25 185 VAL A C 1
ATOM 1409 O O . VAL A 1 185 ? -10.964 9.961 -10.302 1.00 78.25 185 VAL A O 1
ATOM 1412 N N . GLU A 1 186 ? -11.716 12.007 -10.817 1.00 79.12 186 GLU A N 1
ATOM 1413 C CA . GLU A 1 186 ? -11.417 11.895 -12.253 1.00 79.12 186 GLU A CA 1
ATOM 1414 C C . GLU A 1 186 ? -9.910 11.836 -12.511 1.00 79.12 186 GLU A C 1
ATOM 1416 O O . GLU A 1 186 ? -9.435 11.029 -13.310 1.00 79.12 186 GLU A O 1
ATOM 1421 N N . LEU A 1 187 ? -9.145 12.663 -11.796 1.00 75.62 187 LEU A N 1
ATOM 1422 C CA . LEU A 1 187 ? -7.691 12.658 -11.898 1.00 75.62 187 LEU A CA 1
ATOM 1423 C C . LEU A 1 187 ? -7.101 11.355 -11.352 1.00 75.62 187 LEU A C 1
ATOM 1425 O O . LEU A 1 187 ? -6.224 10.780 -11.986 1.00 75.62 187 LEU A O 1
ATOM 1429 N N . GLU A 1 188 ? -7.578 10.873 -10.205 1.00 74.19 188 GLU A N 1
ATOM 1430 C CA . GLU A 1 188 ? -7.121 9.609 -9.629 1.00 74.19 188 GLU A CA 1
ATOM 1431 C C . GLU A 1 188 ? -7.459 8.429 -10.539 1.00 74.19 188 GLU A C 1
ATOM 1433 O O . GLU A 1 188 ? -6.600 7.571 -10.739 1.00 74.19 188 GLU A O 1
ATOM 1438 N N . ALA A 1 189 ? -8.654 8.418 -11.139 1.00 73.19 189 ALA A N 1
ATOM 1439 C CA . ALA A 1 189 ? -9.045 7.410 -12.118 1.00 73.19 189 ALA A CA 1
ATOM 1440 C C . ALA A 1 189 ? -8.098 7.412 -13.324 1.00 73.19 189 ALA A C 1
ATOM 1442 O O . ALA A 1 189 ? -7.600 6.358 -13.697 1.00 73.19 189 ALA A O 1
ATOM 1443 N N . PHE A 1 190 ? -7.771 8.584 -13.877 1.00 73.00 190 PHE A N 1
ATOM 1444 C CA . PHE A 1 190 ? -6.817 8.700 -14.984 1.00 73.00 190 PHE A CA 1
ATOM 1445 C C . PHE A 1 190 ? -5.391 8.273 -14.588 1.00 73.00 190 PHE A C 1
ATOM 1447 O O . PHE A 1 190 ? -4.735 7.514 -15.298 1.00 73.00 190 PHE A O 1
ATOM 1454 N N . LEU A 1 191 ? -4.892 8.727 -13.434 1.00 68.19 191 LEU A N 1
ATOM 1455 C CA . LEU A 1 191 ? -3.532 8.422 -12.967 1.00 68.19 191 LEU A CA 1
ATOM 1456 C C . LEU A 1 191 ? -3.330 6.939 -12.622 1.00 68.19 191 LEU A C 1
ATOM 1458 O O . LEU A 1 191 ? -2.199 6.436 -12.692 1.00 68.19 191 LEU A O 1
ATOM 1462 N N . HIS A 1 192 ? -4.407 6.252 -12.244 1.00 70.06 192 HIS A N 1
ATOM 1463 C CA . HIS A 1 192 ? -4.401 4.853 -11.823 1.00 70.06 192 HIS A CA 1
ATOM 1464 C C . HIS A 1 192 ? -5.094 3.917 -12.818 1.00 70.06 192 HIS A C 1
ATOM 1466 O O . HIS A 1 192 ? -5.171 2.719 -12.553 1.00 70.06 192 HIS A O 1
ATOM 1472 N N . GLU A 1 193 ? -5.506 4.414 -13.987 1.00 69.31 193 GLU A N 1
ATOM 1473 C CA . GLU A 1 193 ? -6.132 3.620 -15.050 1.00 69.31 193 GLU A CA 1
ATOM 1474 C C . GLU A 1 193 ? -5.247 2.427 -15.423 1.00 69.31 193 GLU A C 1
ATOM 1476 O O . GLU A 1 193 ? -5.692 1.287 -15.422 1.00 69.31 193 GLU A O 1
ATOM 1481 N N . GLY A 1 194 ? -3.942 2.649 -15.597 1.00 60.88 194 GLY A N 1
ATOM 1482 C CA . GLY A 1 194 ? -2.994 1.570 -15.883 1.00 60.88 194 GLY A CA 1
ATOM 1483 C C . GLY A 1 194 ? -2.793 0.559 -14.745 1.00 60.88 194 GLY A C 1
ATOM 1484 O O . GLY A 1 194 ? -2.142 -0.451 -14.964 1.00 60.88 194 GLY A O 1
ATOM 1485 N N . GLN A 1 195 ? -3.287 0.816 -13.530 1.00 64.94 195 GLN A N 1
ATOM 1486 C CA . GLN A 1 195 ? -3.289 -0.153 -12.425 1.00 64.94 195 GLN A CA 1
ATOM 1487 C C . GLN A 1 195 ? -4.627 -0.905 -12.328 1.00 64.94 195 GLN A C 1
ATOM 1489 O O . GLN A 1 195 ? -4.631 -2.061 -11.920 1.00 64.94 195 GLN A O 1
ATOM 1494 N N . LEU A 1 196 ? -5.741 -0.263 -12.693 1.00 62.56 196 LEU A N 1
ATOM 1495 C CA . LEU A 1 196 ? -7.093 -0.823 -12.582 1.00 62.56 196 LEU A CA 1
ATOM 1496 C C . LEU A 1 196 ? -7.598 -1.480 -13.878 1.00 62.56 196 LEU A C 1
ATOM 1498 O O . LEU A 1 196 ? -8.531 -2.278 -13.828 1.00 62.56 196 LEU A O 1
ATOM 1502 N N . CYS A 1 197 ? -7.004 -1.144 -15.023 1.00 55.94 197 CYS A N 1
ATOM 1503 C CA . CYS A 1 197 ? -7.420 -1.597 -16.353 1.00 55.94 197 CYS A CA 1
ATOM 1504 C C . CYS A 1 197 ? -6.362 -2.435 -17.088 1.00 55.94 197 CYS A C 1
ATOM 1506 O O . CYS A 1 197 ? -6.642 -2.888 -18.198 1.00 55.94 197 CYS A O 1
ATOM 1508 N N . ALA A 1 198 ? -5.161 -2.592 -16.519 1.00 44.47 198 ALA A N 1
ATOM 1509 C CA . ALA A 1 198 ? -4.090 -3.409 -17.099 1.00 44.47 198 ALA A CA 1
ATOM 1510 C C . ALA A 1 198 ? -4.198 -4.887 -16.714 1.00 44.47 198 ALA A C 1
ATOM 1512 O O . ALA A 1 198 ? -4.676 -5.179 -15.595 1.00 44.47 198 ALA A O 1
#

Radius of gyration: 21.12 Å; chains: 1; bounding box: 54×38×63 Å

Sequence (198 aa):
MIRPADPDHRPPADVVAFPLRSSDGALAHVSPSAIRDYLQCSLRFYFKRVLGLPEPGSVSLHLGKAVHAGIQAYWIARWRGGDASTDVVINHYQTAFAAHEQEASVPFAEGERETTLAKGEALLRAYCESEHAQTGAKPLGVEVKLQDHFPELPSPLLGYVDLVLPAADGPVVCDFKTVAATPNVELEAFLHEGQLCA

pLDDT: mean 85.1, std 14.79, range [39.81, 98.56]

InterPro domains:
  IPR011604 PD-(D/E)XK endonuclease-like domain superfamily [G3DSA:3.90.320.10] (16-96)
  IPR038726 PD-(D/E)XK endonuclease-like domain, AddAB-type [PF12705] (29-196)

Foldseek 3Di:
DDDDDDPVDDPPPPPPPPPLADPVRLPQAAELVLVVLCVVPVVSSCVCRVVVDDDADELQNLLFQLLLQLVLQLLVCLQVVHDNDLVVSLVRSVVSSVVVCVVGPYPADDVNSVVSSVVSSVVSVVVCVDCVSVVSFRFPDAQDWDWDDDPPDSHIYIATFGTWTDDPVGIDTDDDDDDPDDDPVVVCCVSCVSVVVD

Secondary structure (DSSP, 8-state):
-PPPPPTT-----------SS-TTSTTS-B-HHHHHHHHH-HHHHIIIIIS-PPPPPPHHHHHHHHHHHHHHHHHHHHHHT----HHHHHHHHHHHHHHHHHHS---PPTTHHHHHHHHHHHHHHHHHHSTTT---PPPSEEEEEEEE--TTSSS-EEEEEEEEE--TTSPEEE-----SS---HHHHHHHHHHHH--